Protein AF-A0A383DMR2-F1 (afdb_monomer_lite)

Structure (mmCIF, N/CA/C/O backbone):
data_AF-A0A383DMR2-F1
#
_entry.id   AF-A0A383DMR2-F1
#
loop_
_atom_site.group_PDB
_atom_site.id
_atom_site.type_symbol
_atom_site.label_atom_id
_atom_site.label_alt_id
_atom_site.label_comp_id
_atom_site.label_asym_id
_atom_site.label_entity_id
_atom_site.label_seq_id
_atom_site.pdbx_PDB_ins_code
_atom_site.Cartn_x
_atom_site.Cartn_y
_atom_site.Cartn_z
_atom_site.occupancy
_atom_site.B_iso_or_equiv
_atom_site.auth_seq_id
_atom_site.auth_comp_id
_atom_site.auth_asym_id
_atom_site.auth_atom_id
_atom_site.pdbx_PDB_model_num
ATOM 1 N N . LEU A 1 1 ? -26.427 -1.183 10.477 1.00 85.56 1 LEU A N 1
ATOM 2 C CA . LEU A 1 1 ? -25.005 -0.791 10.456 1.00 85.56 1 LEU A CA 1
ATOM 3 C C . LEU A 1 1 ? -24.829 0.171 9.299 1.00 85.56 1 LEU A C 1
ATOM 5 O O . LEU A 1 1 ? -25.005 -0.260 8.164 1.00 85.56 1 LEU A O 1
ATOM 9 N N . GLN A 1 2 ? -24.567 1.441 9.588 1.00 94.00 2 GLN A N 1
ATOM 10 C CA . GLN A 1 2 ? -24.308 2.459 8.567 1.00 94.00 2 GLN A CA 1
ATOM 11 C C . GLN A 1 2 ? -22.799 2.693 8.449 1.00 94.00 2 GLN A C 1
ATOM 13 O O . GLN A 1 2 ? -22.133 2.804 9.472 1.00 94.00 2 GLN A O 1
ATOM 18 N N . ILE A 1 3 ? -22.252 2.738 7.233 1.00 95.56 3 ILE A N 1
ATOM 19 C CA . ILE A 1 3 ? -20.838 3.081 7.014 1.00 95.56 3 ILE A CA 1
ATOM 20 C C . ILE A 1 3 ? -20.774 4.572 6.698 1.00 95.56 3 ILE A C 1
ATOM 22 O O . ILE A 1 3 ? -21.435 5.022 5.763 1.00 95.56 3 ILE A O 1
ATOM 26 N N . VAL A 1 4 ? -20.004 5.324 7.476 1.00 96.81 4 VAL A N 1
ATOM 27 C CA . VAL A 1 4 ? -19.922 6.786 7.392 1.00 96.81 4 VAL A CA 1
ATOM 28 C C . VAL A 1 4 ? -18.468 7.239 7.439 1.00 96.81 4 VAL A C 1
ATOM 30 O O . VAL A 1 4 ? -17.629 6.574 8.046 1.00 96.81 4 VAL A O 1
ATOM 33 N N . THR A 1 5 ? -18.175 8.376 6.811 1.00 96.44 5 THR A N 1
ATOM 34 C CA . THR A 1 5 ? -16.894 9.065 7.006 1.00 96.44 5 THR A CA 1
ATOM 35 C C . THR A 1 5 ? -16.935 9.921 8.266 1.00 96.44 5 THR A C 1
ATOM 37 O O . THR A 1 5 ? -18.020 10.319 8.710 1.00 96.44 5 THR A O 1
ATOM 40 N N . VAL A 1 6 ? -15.770 10.270 8.819 1.00 97.25 6 VAL A N 1
ATOM 41 C CA . VAL A 1 6 ? -15.701 11.168 9.986 1.00 97.25 6 VAL A CA 1
ATOM 42 C C . VAL A 1 6 ? -16.317 12.526 9.656 1.00 97.25 6 VAL A C 1
ATOM 44 O O . VAL A 1 6 ? -17.145 13.021 10.416 1.00 97.25 6 VAL A O 1
ATOM 47 N N . ALA A 1 7 ? -15.993 13.091 8.489 1.00 97.38 7 ALA A N 1
ATOM 48 C CA . ALA A 1 7 ? -16.538 14.371 8.036 1.00 97.38 7 ALA A CA 1
ATOM 49 C C . ALA A 1 7 ? -18.077 14.383 8.008 1.00 97.38 7 ALA A C 1
ATOM 51 O O . ALA A 1 7 ? -18.712 15.321 8.489 1.00 97.38 7 ALA A O 1
ATOM 52 N N . ASN A 1 8 ? -18.683 13.326 7.458 1.00 97.69 8 ASN A N 1
ATOM 53 C CA . ASN A 1 8 ? -20.133 13.219 7.357 1.00 97.69 8 ASN A CA 1
ATOM 54 C C . ASN A 1 8 ? -20.788 13.005 8.726 1.00 97.69 8 ASN A C 1
ATOM 56 O O . ASN A 1 8 ? -21.833 13.596 8.993 1.00 97.69 8 ASN A O 1
ATOM 60 N N . TYR A 1 9 ? -20.177 12.190 9.591 1.00 97.94 9 TYR A N 1
ATOM 61 C CA . TYR A 1 9 ? -20.706 11.965 10.931 1.00 97.94 9 TYR A CA 1
ATOM 62 C C . TYR A 1 9 ? -20.670 13.247 11.770 1.00 97.94 9 TYR A C 1
ATOM 64 O O . TYR A 1 9 ? -21.666 13.599 12.387 1.00 97.94 9 TYR A O 1
ATOM 72 N N . VAL A 1 10 ? -19.569 13.998 11.736 1.00 96.81 10 VAL A N 1
ATOM 73 C CA . VAL A 1 10 ? -19.448 15.252 12.495 1.00 96.81 10 VAL A CA 1
ATOM 74 C C . VAL A 1 10 ? -20.402 16.332 11.973 1.00 96.81 10 VAL A C 1
ATOM 76 O O . VAL A 1 10 ? -20.948 17.095 12.765 1.00 96.81 10 VAL A O 1
ATOM 79 N N . ALA A 1 11 ? -20.632 16.400 10.659 1.00 97.19 11 ALA A N 1
ATOM 80 C CA . ALA A 1 11 ? -21.532 17.391 10.067 1.00 97.19 11 ALA A CA 1
ATOM 81 C C . ALA A 1 11 ? -23.021 17.101 10.325 1.00 97.19 11 ALA A C 1
ATOM 83 O O . ALA A 1 11 ? -23.811 18.038 10.425 1.00 97.19 11 ALA A O 1
ATOM 84 N N . ASN A 1 12 ? -23.394 15.822 10.418 1.00 96.50 12 ASN A N 1
ATOM 85 C CA . ASN A 1 12 ? -24.787 15.369 10.440 1.00 96.50 12 ASN A CA 1
ATOM 86 C C . ASN A 1 12 ? -25.061 14.405 11.609 1.00 96.50 12 ASN A C 1
ATOM 88 O O . ASN A 1 12 ? -25.836 13.466 11.465 1.00 96.50 12 ASN A O 1
ATOM 92 N N . GLY A 1 13 ? -24.391 14.579 12.752 1.00 92.88 13 GLY A N 1
ATOM 93 C CA . GLY A 1 13 ? -24.374 13.576 13.825 1.00 92.88 13 GLY A CA 1
ATOM 94 C C . GLY A 1 13 ? -25.749 13.218 14.393 1.00 92.88 13 GLY A C 1
ATOM 95 O O . GLY A 1 13 ? -25.955 12.065 14.770 1.00 92.88 13 GLY A O 1
ATOM 96 N N . GLU A 1 14 ? -26.700 14.157 14.366 1.00 95.88 14 GLU A N 1
ATOM 97 C CA . GLU A 1 14 ? -28.103 13.919 14.741 1.00 95.88 14 GLU A CA 1
ATOM 98 C C . GLU A 1 14 ? -28.767 12.804 13.919 1.00 95.88 14 GLU A C 1
ATOM 100 O O . GLU A 1 14 ? -29.576 12.050 14.454 1.00 95.88 14 GLU A O 1
ATOM 105 N N . ASP A 1 15 ? -28.404 12.645 12.642 1.00 96.06 15 ASP A N 1
ATOM 106 C CA . ASP A 1 15 ? -28.979 11.610 11.770 1.00 96.06 15 ASP A CA 1
ATOM 107 C C . ASP A 1 15 ? -28.551 10.191 12.183 1.00 96.06 15 ASP A C 1
ATOM 109 O O . ASP A 1 15 ? -29.136 9.206 11.730 1.00 96.06 15 ASP A O 1
ATOM 113 N N . TYR A 1 16 ? -27.527 10.081 13.035 1.00 95.81 16 TYR A N 1
ATOM 114 C CA . TYR A 1 16 ? -26.938 8.820 13.476 1.00 95.81 16 TYR A CA 1
ATOM 115 C C . TYR A 1 16 ? -27.070 8.600 14.988 1.00 95.81 16 TYR A C 1
ATOM 117 O O . TYR A 1 16 ? -26.545 7.611 15.498 1.00 95.81 16 TYR A O 1
ATOM 125 N N . GLU A 1 17 ? -27.723 9.496 15.736 1.00 93.88 17 GLU A N 1
ATOM 126 C CA . GLU A 1 17 ? -27.782 9.393 17.196 1.00 93.88 17 GLU A CA 1
ATOM 127 C C . GLU A 1 17 ? -28.387 8.053 17.647 1.00 93.88 17 GLU A C 1
ATOM 129 O O . GLU A 1 17 ? -29.446 7.623 17.191 1.00 93.88 17 GLU A O 1
ATOM 134 N N . SER A 1 18 ? -27.709 7.390 18.588 1.00 94.62 18 SER A N 1
ATOM 135 C CA . SER A 1 18 ? -28.061 6.062 19.106 1.00 94.62 18 SER A CA 1
ATOM 136 C C . SER A 1 18 ? -28.021 4.933 18.070 1.00 94.62 18 SER A C 1
ATOM 138 O O . SER A 1 18 ? -28.440 3.809 18.366 1.00 94.62 18 SER A O 1
ATOM 140 N N . GLU A 1 19 ? -27.482 5.179 16.877 1.00 96.81 19 GLU A N 1
ATOM 141 C CA . GLU A 1 19 ? -27.325 4.158 15.855 1.00 96.81 19 GLU A CA 1
ATOM 142 C C . GLU A 1 19 ? -25.950 3.496 15.877 1.00 96.81 19 GLU A C 1
ATOM 144 O O . GLU A 1 19 ? -24.941 4.074 16.278 1.00 96.81 19 GLU A O 1
ATOM 149 N N . LEU A 1 20 ? -25.902 2.254 15.389 1.00 97.19 20 LEU A N 1
ATOM 150 C CA . LEU A 1 20 ? -24.645 1.556 15.156 1.00 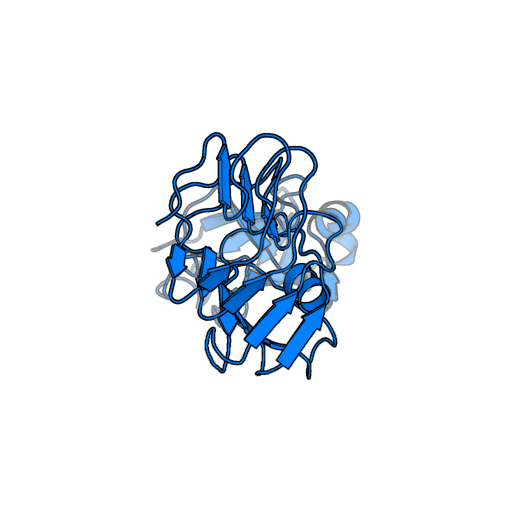97.19 20 LEU A CA 1
ATOM 151 C C . LEU A 1 20 ? -24.048 1.995 13.812 1.00 97.19 20 LEU A C 1
ATOM 153 O O . LEU A 1 20 ? -24.541 1.600 12.741 1.00 97.19 20 LEU A O 1
ATOM 157 N N . ILE A 1 21 ? -22.952 2.744 13.889 1.00 97.69 21 ILE A N 1
ATOM 158 C CA . ILE A 1 21 ? -22.173 3.208 12.741 1.00 97.69 21 ILE A CA 1
ATOM 159 C C . ILE A 1 21 ? -20.834 2.474 12.639 1.00 97.69 21 ILE A C 1
ATOM 161 O O . ILE A 1 21 ? -20.369 1.850 13.596 1.00 97.69 21 ILE A O 1
ATOM 165 N N . ARG A 1 22 ? -20.219 2.544 11.459 1.00 96.81 22 ARG A N 1
ATOM 166 C CA . ARG A 1 22 ? -18.860 2.090 11.180 1.00 96.81 22 ARG A CA 1
ATOM 167 C C . ARG A 1 22 ? -18.092 3.177 10.448 1.00 96.81 22 ARG A C 1
ATOM 169 O O . ARG A 1 22 ? -18.571 3.667 9.428 1.00 96.81 22 ARG A O 1
ATOM 176 N N . ILE A 1 23 ? -16.898 3.486 10.930 1.00 95.06 23 ILE A N 1
ATOM 177 C CA . ILE A 1 23 ? -15.917 4.303 10.217 1.00 95.06 23 ILE A CA 1
ATOM 178 C C . ILE A 1 23 ? -14.828 3.348 9.755 1.00 95.06 23 ILE A C 1
ATOM 180 O O . ILE A 1 23 ? -14.233 2.651 10.579 1.00 95.06 23 ILE A O 1
ATOM 184 N N . ASN A 1 24 ? -14.612 3.277 8.446 1.00 91.06 24 ASN A N 1
ATOM 185 C CA . ASN A 1 24 ? -13.570 2.430 7.887 1.00 91.06 24 ASN A CA 1
ATOM 186 C C . ASN A 1 24 ? -12.249 3.186 7.832 1.00 91.06 24 ASN A C 1
ATOM 188 O O . ASN A 1 24 ? -12.232 4.392 7.601 1.00 91.06 24 ASN A O 1
ATOM 192 N N . GLY A 1 25 ? -11.150 2.459 7.986 1.00 85.88 25 GLY A N 1
ATOM 193 C CA . GLY A 1 25 ? -9.824 3.023 7.775 1.00 85.88 25 GLY A CA 1
ATOM 194 C C . GLY A 1 25 ? -9.445 4.162 8.740 1.00 85.88 25 GLY A C 1
ATOM 195 O O . GLY A 1 25 ? -8.665 5.041 8.381 1.00 85.88 25 GLY A O 1
ATOM 196 N N . ALA A 1 26 ? -9.987 4.165 9.957 1.00 90.25 26 ALA A N 1
ATOM 197 C CA . ALA A 1 26 ? -9.688 5.163 10.972 1.00 90.25 26 ALA A CA 1
ATOM 198 C C . ALA A 1 26 ? -8.272 4.991 11.546 1.00 90.25 26 ALA A C 1
ATOM 200 O O . ALA A 1 26 ? -7.748 3.891 11.697 1.00 90.25 26 ALA A O 1
ATOM 201 N N . SER A 1 27 ? -7.659 6.098 11.938 1.00 87.94 27 SER A N 1
ATOM 202 C CA . SER A 1 27 ? -6.381 6.156 12.645 1.00 87.94 27 SER A CA 1
ATOM 203 C C . SER A 1 27 ? -6.532 7.002 13.903 1.00 87.94 27 SER A C 1
ATOM 205 O O . SER A 1 27 ? -7.316 7.949 13.917 1.00 87.94 27 SER A O 1
ATOM 207 N N . ILE A 1 28 ? -5.802 6.669 14.970 1.00 89.69 28 ILE A N 1
ATOM 208 C CA . ILE A 1 28 ? -5.766 7.495 16.184 1.00 89.69 28 ILE A CA 1
ATOM 209 C C . ILE A 1 28 ? -4.799 8.654 15.943 1.00 89.69 28 ILE A C 1
ATOM 211 O O . ILE A 1 28 ? -3.606 8.437 15.741 1.00 89.69 28 ILE A O 1
ATOM 215 N N . THR A 1 29 ? -5.311 9.882 15.977 1.00 89.69 29 THR A N 1
ATOM 216 C CA . THR A 1 29 ? -4.532 11.112 15.774 1.00 89.69 29 THR A CA 1
ATOM 217 C C . THR A 1 29 ? -4.106 11.764 17.090 1.00 89.69 29 THR A C 1
ATOM 219 O O . THR A 1 29 ? -3.153 12.541 17.105 1.00 89.69 29 THR A O 1
ATOM 222 N N . SER A 1 30 ? -4.778 11.453 18.206 1.00 90.50 30 SER A N 1
ATOM 223 C CA . SER A 1 30 ? -4.419 11.922 19.553 1.00 90.50 30 SER A CA 1
ATOM 224 C C . SER A 1 30 ? -5.022 11.035 20.651 1.00 90.50 30 SER A C 1
ATOM 226 O O . SER A 1 30 ? -6.036 10.368 20.440 1.00 90.50 30 SER A O 1
ATOM 228 N N . GLY A 1 31 ? -4.425 11.073 21.843 1.00 89.38 31 GLY A N 1
ATOM 229 C CA . GLY A 1 31 ? -4.785 10.238 22.991 1.00 89.38 31 GLY A CA 1
ATOM 230 C C . GLY A 1 31 ? -3.939 8.967 23.092 1.00 89.38 31 GLY A C 1
ATOM 231 O O . GLY A 1 31 ? -3.220 8.595 22.165 1.00 89.38 31 GLY A O 1
ATOM 232 N N . THR A 1 32 ? -4.015 8.302 24.243 1.00 86.19 32 THR A N 1
ATOM 233 C CA . THR A 1 32 ? -3.266 7.070 24.525 1.00 86.19 32 THR A CA 1
ATOM 234 C C . THR A 1 32 ? -4.244 5.950 24.806 1.00 86.19 32 THR A C 1
ATOM 236 O O . THR A 1 32 ? -5.165 6.131 25.598 1.00 86.19 32 THR A O 1
ATOM 239 N N . TRP A 1 33 ? -4.030 4.788 24.188 1.00 86.62 33 TRP A N 1
ATOM 240 C CA . TRP A 1 33 ? -4.863 3.616 24.435 1.00 86.62 33 TRP A CA 1
ATOM 241 C C . TRP A 1 33 ? -4.961 3.311 25.940 1.00 86.62 33 TRP A C 1
ATOM 243 O O . TRP A 1 33 ? -3.916 3.146 26.584 1.00 86.62 33 TRP A O 1
ATOM 253 N N . PRO A 1 34 ? -6.177 3.240 26.512 1.00 87.69 34 PRO A N 1
ATOM 254 C CA . PRO A 1 34 ? -6.342 3.046 27.945 1.00 87.69 34 PRO A CA 1
ATOM 255 C C . PRO A 1 34 ? -5.856 1.667 28.384 1.00 87.69 34 PRO A C 1
ATOM 257 O O . PRO A 1 34 ? -6.176 0.643 27.781 1.00 87.69 34 PRO A O 1
ATOM 260 N N . THR A 1 35 ? -5.124 1.637 29.497 1.00 85.19 35 THR A N 1
ATOM 261 C CA . THR A 1 35 ? -4.801 0.400 30.229 1.00 85.19 35 THR A CA 1
ATOM 262 C C . THR A 1 35 ? -5.661 0.229 31.482 1.00 85.19 35 THR A C 1
ATOM 264 O O . THR A 1 35 ? -5.771 -0.878 32.007 1.00 85.19 35 THR A O 1
ATOM 267 N N . SER A 1 36 ? -6.296 1.307 31.947 1.00 87.44 36 SER A N 1
ATOM 268 C CA . SER A 1 36 ? -7.303 1.326 33.005 1.00 87.44 36 SER A CA 1
ATOM 269 C C . SER A 1 36 ? -8.167 2.584 32.875 1.00 87.44 36 SER A C 1
ATOM 271 O O . SER A 1 36 ? -7.674 3.623 32.447 1.00 87.44 36 SER A O 1
ATOM 273 N N . GLY A 1 37 ? -9.440 2.493 33.269 1.00 90.81 37 GLY A N 1
ATOM 274 C CA . GLY A 1 37 ? -10.367 3.631 33.245 1.00 90.81 37 GLY A CA 1
ATOM 275 C C . GLY A 1 37 ? -10.820 4.056 31.842 1.00 90.81 37 GLY A C 1
ATOM 276 O O . GLY A 1 37 ? -10.198 3.732 30.837 1.00 90.81 37 GLY A O 1
ATOM 277 N N . SER A 1 38 ? -11.954 4.756 31.777 1.00 93.38 38 SER A N 1
ATOM 278 C CA . SER A 1 38 ? -12.482 5.270 30.509 1.00 93.38 38 SER A CA 1
ATOM 279 C C . SER A 1 38 ? -11.561 6.342 29.927 1.00 93.38 38 SER A C 1
ATOM 281 O O . SER A 1 38 ? -11.096 7.203 30.670 1.00 93.38 38 SER A O 1
ATOM 283 N N . GLU A 1 39 ? -11.380 6.353 28.608 1.00 94.31 39 GLU A N 1
ATOM 284 C CA . GLU A 1 39 ? -10.549 7.342 27.913 1.00 94.31 39 GLU A CA 1
ATOM 285 C C . GLU A 1 39 ? -11.161 7.798 26.587 1.00 94.31 39 GLU A C 1
ATOM 287 O O . GLU A 1 39 ? -11.951 7.093 25.952 1.00 94.31 39 GLU A O 1
ATOM 292 N N . ASN A 1 40 ? -10.760 8.994 26.156 1.00 94.88 40 ASN A N 1
ATOM 293 C CA . ASN A 1 40 ? -11.138 9.565 24.868 1.00 94.88 40 ASN A CA 1
ATOM 294 C C . ASN A 1 40 ? -9.940 9.517 23.917 1.00 94.88 40 ASN A C 1
ATOM 296 O O . ASN A 1 40 ? -8.896 10.111 24.190 1.00 94.88 40 ASN A O 1
ATOM 300 N N . LEU A 1 41 ? -10.113 8.870 22.768 1.00 93.50 41 LEU A N 1
ATOM 301 C CA . LEU A 1 41 ? -9.148 8.897 21.674 1.00 93.50 41 LEU A CA 1
ATOM 302 C C . LEU A 1 41 ? -9.696 9.770 20.552 1.00 93.50 41 LEU A C 1
ATOM 304 O O . LEU A 1 41 ? -10.885 9.733 20.255 1.00 93.50 41 LEU A O 1
ATOM 308 N N . THR A 1 42 ? -8.841 10.567 19.922 1.00 94.69 42 THR A N 1
ATOM 309 C CA . THR A 1 42 ? -9.215 11.295 18.705 1.00 94.69 42 THR A CA 1
ATOM 310 C C . THR A 1 42 ? -8.880 10.419 17.514 1.00 94.69 42 THR A C 1
ATOM 312 O O . THR A 1 42 ? -7.742 9.959 17.405 1.00 94.69 42 THR A O 1
ATOM 315 N N . ILE A 1 43 ? -9.854 10.185 16.637 1.00 94.06 43 ILE A N 1
ATOM 316 C CA . ILE A 1 43 ? -9.668 9.380 15.428 1.00 94.06 43 ILE A CA 1
ATOM 317 C C . ILE A 1 43 ? -9.999 10.169 14.160 1.00 94.06 43 ILE A C 1
ATOM 319 O O . ILE A 1 43 ? -10.768 11.130 14.205 1.00 94.06 43 ILE A O 1
ATOM 323 N N . SER A 1 44 ? -9.423 9.749 13.034 1.00 93.00 44 SER A N 1
ATOM 324 C CA . SER A 1 44 ? -9.664 10.307 11.699 1.00 93.00 44 SER A CA 1
ATOM 325 C C . SER A 1 44 ? -9.540 9.239 10.610 1.00 93.00 44 SER A C 1
ATOM 327 O O . SER A 1 44 ? -8.672 8.370 10.708 1.00 93.00 44 SER A O 1
ATOM 329 N N . ASP A 1 45 ? -10.371 9.331 9.571 1.00 91.56 45 ASP A N 1
ATOM 330 C CA . ASP A 1 45 ? -10.311 8.539 8.333 1.00 91.56 45 ASP A CA 1
ATOM 331 C C . ASP A 1 45 ? -9.693 9.307 7.143 1.00 91.56 45 ASP A C 1
ATOM 333 O O . ASP A 1 45 ? -9.583 8.767 6.046 1.00 91.56 45 ASP A O 1
ATOM 337 N N . ASP A 1 46 ? -9.267 10.558 7.346 1.00 85.50 46 ASP A N 1
ATOM 338 C CA . ASP A 1 46 ? -8.797 11.478 6.299 1.00 85.50 46 ASP A CA 1
ATOM 339 C C . ASP A 1 46 ? -7.486 12.200 6.677 1.00 85.50 46 ASP A C 1
ATOM 341 O O . ASP A 1 46 ? -7.219 13.336 6.269 1.00 85.50 46 ASP A O 1
ATOM 345 N N . GLY A 1 47 ? -6.652 11.537 7.485 1.00 82.06 47 GLY A N 1
ATOM 346 C CA . GLY A 1 47 ? -5.332 12.043 7.878 1.00 82.06 47 GLY A CA 1
ATOM 347 C C . GLY A 1 47 ? -5.371 13.209 8.872 1.00 82.06 47 GLY A C 1
ATOM 348 O O . GLY A 1 47 ? -4.381 13.921 9.024 1.00 82.06 47 GLY A O 1
ATOM 349 N N . GLY A 1 48 ? -6.497 13.405 9.559 1.00 88.00 48 GLY A N 1
ATOM 350 C CA . GLY A 1 48 ? -6.702 14.426 10.585 1.00 88.00 48 GLY A CA 1
ATOM 351 C C . GLY A 1 48 ? -7.417 15.685 10.099 1.00 88.00 48 GLY A C 1
ATOM 352 O O . GLY A 1 48 ? -7.529 16.631 10.877 1.00 88.00 48 GLY A O 1
ATOM 353 N N . THR A 1 49 ? -7.901 15.716 8.853 1.00 90.56 49 THR A N 1
ATOM 354 C CA . THR A 1 49 ? -8.682 16.852 8.328 1.00 90.56 49 THR A CA 1
ATOM 355 C C . THR A 1 49 ? -10.023 16.961 9.053 1.00 90.56 49 THR A C 1
ATOM 357 O O . THR A 1 49 ? -10.435 18.053 9.447 1.00 90.56 49 THR A O 1
ATOM 360 N N . SER A 1 50 ? -10.659 15.819 9.291 1.00 95.88 50 SER A N 1
ATOM 361 C CA . SER A 1 50 ? -11.851 15.651 10.109 1.00 95.88 50 SER A CA 1
ATOM 362 C C . SER A 1 50 ? -11.520 14.714 11.264 1.00 95.88 50 SER A C 1
ATOM 364 O O . SER A 1 50 ? -10.850 13.693 11.086 1.00 95.88 50 SER A O 1
ATOM 366 N N . THR A 1 51 ? -11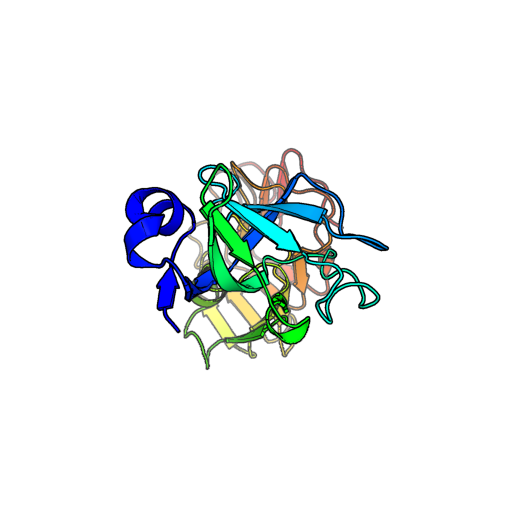.991 15.046 12.464 1.00 96.81 51 THR A N 1
ATOM 367 C CA . THR A 1 51 ? -11.762 14.222 13.652 1.00 96.81 51 THR A CA 1
ATOM 368 C C . THR A 1 51 ? -13.042 14.011 14.441 1.00 96.81 51 THR A C 1
ATOM 370 O O . THR A 1 51 ? -13.922 14.868 14.475 1.00 96.81 51 THR A O 1
ATOM 373 N N . VAL A 1 52 ? -13.138 12.856 15.094 1.00 97.69 52 VAL A N 1
ATOM 374 C CA . VAL A 1 52 ? -14.210 12.546 16.041 1.00 97.69 52 VAL A CA 1
ATOM 375 C C . VAL A 1 52 ? -13.630 11.852 17.265 1.00 97.69 52 VAL A C 1
ATOM 377 O O . VAL A 1 52 ? -12.579 11.206 17.197 1.00 97.69 52 VAL A O 1
ATOM 380 N N . VAL A 1 53 ? -14.303 11.998 18.403 1.00 97.38 53 VAL A N 1
ATOM 381 C CA . VAL A 1 53 ? -13.929 11.287 19.623 1.00 97.38 53 VAL A CA 1
ATOM 382 C C . VAL A 1 53 ? -14.387 9.835 19.518 1.00 97.38 53 VAL A C 1
ATOM 384 O O . VAL A 1 53 ? -15.570 9.552 19.363 1.00 97.38 53 VAL A O 1
ATOM 387 N N . MET A 1 54 ? -13.451 8.904 19.653 1.00 96.06 54 MET A N 1
ATOM 388 C CA . MET A 1 54 ? -13.728 7.517 19.998 1.00 96.06 54 MET A CA 1
ATOM 389 C C . MET A 1 54 ? -13.645 7.374 21.516 1.00 96.06 54 MET A C 1
ATOM 391 O O . MET A 1 54 ? -12.566 7.464 22.107 1.00 96.06 54 MET A O 1
ATOM 395 N N . ARG A 1 55 ? -14.794 7.165 22.153 1.00 96.06 55 ARG A N 1
ATOM 396 C CA . ARG A 1 55 ? -14.898 6.983 23.599 1.00 96.06 55 ARG A CA 1
ATOM 397 C C . ARG A 1 55 ? -14.723 5.510 23.939 1.00 96.06 55 ARG A C 1
ATOM 399 O O . ARG A 1 55 ? -15.581 4.695 23.612 1.00 96.06 55 ARG A O 1
ATOM 406 N N . ILE A 1 56 ? -13.642 5.186 24.638 1.00 93.38 56 ILE A N 1
ATOM 407 C CA . ILE A 1 56 ? -13.436 3.862 25.218 1.00 93.38 56 ILE A CA 1
ATOM 408 C C . ILE A 1 56 ? -13.974 3.890 26.643 1.00 93.38 56 ILE A C 1
ATOM 410 O O . ILE A 1 56 ? -13.407 4.541 27.520 1.00 93.38 56 ILE A O 1
ATOM 414 N N . ASP A 1 57 ? -15.095 3.214 26.863 1.00 92.75 57 ASP A N 1
ATOM 415 C CA . ASP A 1 57 ? -15.702 3.099 28.184 1.00 92.75 57 ASP A CA 1
ATOM 416 C C . ASP A 1 57 ? -15.083 1.926 28.961 1.00 92.75 57 ASP A C 1
ATOM 418 O O . ASP A 1 57 ? -14.868 0.842 28.417 1.00 92.75 57 ASP A O 1
ATOM 422 N N . SER A 1 58 ? -14.775 2.148 30.238 1.00 91.31 58 SER A N 1
ATOM 423 C CA . SER A 1 58 ? -14.196 1.131 31.119 1.00 91.31 58 SER A CA 1
ATOM 424 C C . SER A 1 58 ? -15.145 0.007 31.496 1.00 91.31 58 SER A C 1
ATOM 426 O O . SER A 1 58 ? -14.675 -1.041 31.934 1.00 91.31 58 SER A O 1
ATOM 428 N N . ASP A 1 59 ? -16.447 0.211 31.320 1.00 89.56 59 ASP A N 1
ATOM 429 C CA . ASP A 1 59 ? -17.457 -0.816 31.552 1.00 89.56 59 ASP A CA 1
ATOM 430 C C . ASP A 1 59 ? -17.609 -1.765 30.343 1.00 89.56 59 ASP A C 1
ATOM 432 O O . ASP A 1 59 ? -18.360 -2.741 30.411 1.00 89.56 59 ASP A O 1
ATOM 436 N N . MET A 1 60 ? -16.887 -1.512 29.243 1.00 89.38 60 MET A N 1
ATOM 437 C CA . MET A 1 60 ? -16.881 -2.335 28.028 1.00 89.38 60 MET A CA 1
ATOM 438 C C . MET A 1 60 ? -15.689 -3.303 27.989 1.00 89.38 60 MET A C 1
ATOM 440 O O . MET A 1 60 ? -14.632 -3.057 28.572 1.00 89.38 60 MET A O 1
ATOM 444 N N . ASP A 1 61 ? -15.826 -4.394 27.228 1.00 87.12 61 ASP A N 1
ATOM 445 C CA . ASP A 1 61 ? -14.761 -5.387 27.000 1.00 87.12 61 ASP A CA 1
ATOM 446 C C . ASP A 1 61 ? -13.741 -4.880 25.971 1.00 87.12 61 ASP A C 1
ATOM 448 O O . ASP A 1 61 ? -13.619 -5.412 24.873 1.00 87.12 61 ASP A O 1
ATOM 452 N N . ILE A 1 62 ? -13.072 -3.772 26.276 1.00 85.06 62 ILE A N 1
ATOM 453 C CA . ILE A 1 62 ? -12.034 -3.172 25.424 1.00 85.06 62 ILE A CA 1
ATOM 454 C C . ILE A 1 62 ? -10.751 -3.000 26.232 1.00 85.06 62 ILE A C 1
ATOM 456 O O . ILE A 1 62 ? -9.668 -3.370 25.777 1.00 85.06 62 ILE A O 1
ATOM 460 N N . ILE A 1 63 ? -10.869 -2.486 27.456 1.00 84.56 63 ILE A N 1
ATOM 461 C CA . ILE A 1 63 ? -9.730 -2.298 28.354 1.00 84.56 63 ILE A CA 1
ATOM 462 C C . ILE A 1 63 ? -9.198 -3.657 28.815 1.00 84.56 63 ILE A C 1
ATOM 464 O O . ILE A 1 63 ? -9.956 -4.532 29.221 1.00 84.56 63 ILE A O 1
ATOM 468 N N . GLY A 1 64 ? -7.875 -3.822 28.772 1.00 77.50 64 GLY A N 1
ATOM 469 C CA . GLY A 1 64 ? -7.196 -5.076 29.114 1.00 77.50 64 GLY A CA 1
ATOM 470 C C . GLY A 1 64 ? -6.908 -5.977 27.910 1.00 77.50 64 GLY A C 1
ATOM 471 O O . GLY A 1 64 ? -6.084 -6.884 28.026 1.00 77.50 64 GLY A O 1
ATOM 472 N N . ASN A 1 65 ? -7.498 -5.687 26.746 1.00 80.81 65 ASN A N 1
ATOM 473 C CA . ASN A 1 65 ? -7.075 -6.267 25.475 1.00 80.81 65 ASN A CA 1
ATOM 474 C C . ASN A 1 65 ? -5.855 -5.508 24.909 1.00 80.81 65 ASN A C 1
ATOM 476 O O . ASN A 1 65 ? -5.637 -4.339 25.260 1.00 80.81 65 ASN A O 1
ATOM 480 N N . PRO A 1 66 ? -5.029 -6.151 24.058 1.00 74.38 66 PRO A N 1
ATOM 481 C CA . PRO A 1 66 ? -3.897 -5.492 23.417 1.00 74.38 66 PRO A CA 1
ATOM 482 C C . PRO A 1 66 ? -4.328 -4.218 22.694 1.00 74.38 66 PRO A C 1
ATOM 484 O O . PRO A 1 66 ? -5.386 -4.162 22.080 1.00 74.38 66 PRO A O 1
ATOM 487 N N . ALA A 1 67 ? -3.498 -3.184 22.740 1.00 68.00 67 ALA A N 1
ATOM 488 C CA . ALA A 1 67 ? -3.756 -2.010 21.931 1.00 68.00 67 ALA A CA 1
ATOM 489 C C . ALA A 1 67 ? -3.636 -2.386 20.447 1.00 68.00 67 ALA A C 1
ATOM 491 O O . ALA A 1 67 ? -2.613 -2.935 20.038 1.00 68.00 67 ALA A O 1
ATOM 492 N N . LEU A 1 68 ? -4.611 -2.005 19.619 1.00 64.19 68 LEU A N 1
ATOM 493 C CA . LEU A 1 68 ? -4.515 -2.123 18.152 1.00 64.19 68 LEU A CA 1
ATOM 494 C C . LEU A 1 68 ? -3.503 -1.133 17.533 1.00 64.19 68 LEU A C 1
ATOM 496 O O . LEU A 1 68 ? -3.437 -0.959 16.322 1.00 64.19 68 LEU A O 1
ATOM 500 N N . LEU A 1 69 ? -2.698 -0.487 18.382 1.00 54.19 69 LEU A N 1
ATOM 501 C CA . LEU A 1 69 ? -1.841 0.670 18.130 1.00 54.19 69 LEU A CA 1
ATOM 502 C C . LEU A 1 69 ? -0.598 0.416 17.259 1.00 54.19 69 LEU A C 1
ATOM 504 O O . LEU A 1 69 ? 0.251 1.298 17.154 1.00 54.19 69 LEU A O 1
ATOM 508 N N . ALA A 1 70 ? -0.455 -0.740 16.620 1.00 49.25 70 ALA A N 1
ATOM 509 C CA . ALA A 1 70 ? 0.692 -1.015 15.757 1.00 49.25 70 ALA A CA 1
ATOM 510 C C . ALA A 1 70 ? 0.241 -1.230 14.303 1.00 49.25 70 ALA A C 1
ATOM 512 O O . ALA A 1 70 ? 0.212 -2.365 13.845 1.00 49.25 70 ALA A O 1
ATOM 513 N N . ALA A 1 71 ? -0.123 -0.115 13.642 1.00 61.84 71 ALA A N 1
ATOM 514 C CA . ALA A 1 71 ? -0.225 0.149 12.190 1.00 61.84 71 ALA A CA 1
ATOM 515 C C . ALA A 1 71 ? -0.799 -0.983 11.310 1.00 61.84 71 ALA A C 1
ATOM 517 O O . ALA A 1 71 ? -0.124 -1.998 11.124 1.00 61.84 71 ALA A O 1
ATOM 518 N N . PRO A 1 72 ? -2.004 -0.842 10.718 1.00 64.31 72 PRO A N 1
ATOM 519 C CA . PRO A 1 72 ? -2.454 0.246 9.822 1.00 64.31 72 PRO A CA 1
ATOM 520 C C . PRO A 1 72 ? -3.757 0.916 10.328 1.00 64.31 72 PRO A C 1
ATOM 522 O O . PRO A 1 72 ? -4.155 0.648 11.464 1.00 64.31 72 PRO A O 1
ATOM 525 N N . PRO A 1 73 ? -4.430 1.791 9.547 1.00 78.06 73 PRO A N 1
ATOM 526 C CA . PRO A 1 73 ? -5.808 2.184 9.842 1.00 78.06 73 PRO A CA 1
ATOM 527 C C . PRO A 1 73 ? -6.714 0.977 10.171 1.00 78.06 73 PRO A C 1
ATOM 529 O O . PRO A 1 73 ? -6.547 -0.116 9.630 1.00 78.06 73 PRO A O 1
ATOM 532 N N . PHE A 1 74 ? -7.658 1.164 11.088 1.00 85.56 74 PHE A N 1
ATOM 533 C CA . PHE A 1 74 ? -8.602 0.152 11.564 1.00 85.56 74 PHE A CA 1
ATOM 534 C C . PHE A 1 74 ? -10.029 0.610 11.296 1.00 85.56 74 PHE A C 1
ATOM 536 O O . PHE A 1 74 ? -10.321 1.803 11.327 1.00 85.56 74 PHE A O 1
ATOM 543 N N . ASP A 1 75 ? -10.947 -0.324 11.079 1.00 90.69 75 ASP A N 1
ATOM 544 C CA . ASP A 1 75 ? -12.356 0.045 11.112 1.00 90.69 75 ASP A CA 1
ATOM 545 C C . ASP A 1 75 ? -12.819 0.074 12.563 1.00 90.69 75 ASP A C 1
ATOM 547 O O . ASP A 1 75 ? -12.506 -0.822 13.350 1.00 90.69 75 ASP A O 1
ATOM 551 N N . VAL A 1 76 ? -13.626 1.064 12.907 1.00 93.50 76 VAL A N 1
ATOM 552 C CA . VAL A 1 76 ? -14.298 1.129 14.199 1.00 93.50 76 VAL A CA 1
ATOM 553 C C . VAL A 1 76 ? -15.796 1.062 13.993 1.00 93.50 76 VAL A C 1
ATOM 555 O O . VAL A 1 76 ? -16.369 1.830 13.225 1.00 93.50 76 VAL A O 1
ATOM 558 N N . GLN A 1 77 ? -16.435 0.138 14.696 1.00 95.50 77 GLN A N 1
ATOM 559 C CA . GLN A 1 77 ? -17.871 0.119 14.900 1.00 95.50 77 GLN A CA 1
ATOM 560 C C . GLN A 1 77 ? -18.189 0.677 16.282 1.00 95.50 77 GLN A C 1
ATOM 562 O O . GLN A 1 77 ? -17.431 0.520 17.235 1.00 95.50 77 GLN A O 1
ATOM 567 N N . GLY A 1 78 ? -19.324 1.340 16.407 1.00 96.31 78 GLY A N 1
ATOM 568 C CA . GLY A 1 78 ? -19.747 1.857 17.694 1.00 96.31 78 GLY A CA 1
ATOM 569 C C . GLY A 1 78 ? -21.081 2.557 17.609 1.00 96.31 78 GLY A C 1
ATOM 570 O O . GLY A 1 78 ? -21.604 2.821 16.524 1.00 96.31 78 GLY A O 1
ATOM 571 N N . ILE A 1 79 ? -21.649 2.813 18.778 1.00 97.44 79 ILE A N 1
ATOM 572 C CA . ILE A 1 79 ? -22.868 3.598 18.882 1.00 97.44 79 ILE A CA 1
ATOM 573 C C . ILE A 1 79 ? -22.487 5.060 18.709 1.00 97.44 79 ILE A C 1
ATOM 575 O O . ILE A 1 79 ? -21.633 5.566 19.436 1.00 97.44 79 ILE A O 1
ATOM 579 N N . ALA A 1 80 ? -23.095 5.721 17.734 1.00 97.69 80 ALA A N 1
ATOM 580 C CA . ALA A 1 80 ? -23.003 7.161 17.600 1.00 97.69 80 ALA A CA 1
ATOM 581 C C . ALA A 1 80 ? -23.760 7.815 18.759 1.00 97.69 80 ALA A C 1
ATOM 583 O O . ALA A 1 80 ? -24.910 7.484 19.055 1.00 97.69 80 ALA A O 1
ATOM 584 N N . GLY A 1 81 ? -23.101 8.738 19.440 1.00 95.19 81 GLY A N 1
ATOM 585 C CA . GLY A 1 81 ? -23.669 9.464 20.562 1.00 95.19 81 GLY A CA 1
ATOM 586 C C . GLY A 1 81 ? -23.056 10.845 20.686 1.00 95.19 81 GLY A C 1
ATOM 587 O O . GLY A 1 81 ? -22.224 11.260 19.882 1.00 95.19 81 GLY A O 1
ATOM 588 N N . GLN A 1 82 ? -23.464 11.557 21.724 1.00 92.50 82 GLN A N 1
ATOM 589 C CA . GLN A 1 82 ? -22.970 12.895 22.007 1.00 92.50 82 GLN A CA 1
ATOM 590 C C . GLN A 1 82 ? -22.722 13.080 23.499 1.00 92.50 82 GLN A C 1
ATOM 592 O O . GLN A 1 82 ? -23.347 12.426 24.338 1.00 92.50 82 GLN A O 1
ATOM 597 N N . TYR A 1 83 ? -21.774 13.957 23.821 1.00 89.69 83 TYR A N 1
ATOM 598 C CA . TYR A 1 83 ? -21.608 14.492 25.170 1.00 89.69 83 TYR A CA 1
ATOM 599 C C . TYR A 1 83 ? -21.567 16.020 25.121 1.00 89.69 83 TYR A C 1
ATOM 601 O O . TYR A 1 83 ? -22.591 16.662 25.323 1.00 89.69 83 TYR A O 1
ATOM 609 N N . ASN A 1 84 ? -20.402 16.584 24.791 1.00 89.69 84 ASN A N 1
ATOM 610 C CA . ASN A 1 84 ? -20.276 17.984 24.373 1.00 89.69 84 ASN A CA 1
ATOM 611 C C . ASN A 1 84 ? -20.212 18.088 22.843 1.00 89.69 84 ASN A C 1
ATOM 613 O O . ASN A 1 84 ? -20.782 19.010 22.274 1.00 89.69 84 ASN A O 1
ATOM 617 N N . ASP A 1 85 ? -19.553 17.109 22.219 1.00 93.94 85 ASP A N 1
ATOM 618 C CA . ASP A 1 85 ? -19.434 16.914 20.776 1.00 93.94 85 ASP A CA 1
ATOM 619 C C . ASP A 1 85 ? -19.848 15.473 20.425 1.00 93.94 85 ASP A C 1
ATOM 621 O O . ASP A 1 85 ? -20.000 14.624 21.321 1.00 93.94 85 ASP A O 1
ATOM 625 N N . TYR A 1 86 ? -20.013 15.187 19.130 1.00 96.88 86 TYR A N 1
ATOM 626 C CA . TYR A 1 86 ? -20.280 13.833 18.644 1.00 96.88 86 TYR A CA 1
ATOM 627 C C . TYR A 1 86 ? -19.117 12.886 18.941 1.00 96.88 86 TYR A C 1
ATOM 629 O O . TYR A 1 86 ? -17.938 13.244 18.861 1.00 96.88 86 TYR A O 1
ATOM 637 N N . GLN A 1 87 ? -19.464 11.650 19.279 1.00 97.31 87 GLN A N 1
ATOM 638 C CA . GLN A 1 87 ? -18.524 10.605 19.643 1.00 97.31 87 GLN A CA 1
ATOM 639 C C . GLN A 1 87 ? -19.035 9.237 19.201 1.00 97.31 87 GLN A C 1
ATOM 641 O O . GLN A 1 87 ? -20.226 8.941 19.267 1.00 97.31 87 GLN A O 1
ATOM 646 N N . ILE A 1 88 ? -18.112 8.371 18.810 1.00 97.88 88 ILE A N 1
ATOM 647 C CA . ILE A 1 88 ? -18.389 6.958 18.579 1.00 97.88 88 ILE A CA 1
ATOM 648 C C . ILE A 1 88 ? -18.018 6.161 19.833 1.00 97.88 88 ILE A C 1
ATOM 650 O O . ILE A 1 88 ? -16.936 6.343 20.394 1.00 97.88 88 ILE A O 1
ATOM 654 N N . LEU A 1 89 ? -18.922 5.288 20.282 1.00 97.00 89 LEU A N 1
ATOM 655 C CA . LEU A 1 89 ? -18.749 4.427 21.453 1.00 97.00 89 LEU A CA 1
ATOM 656 C C . LEU A 1 89 ? -18.685 2.952 21.017 1.00 97.00 89 LEU A C 1
ATOM 658 O O . LEU A 1 89 ? -19.736 2.311 20.877 1.00 97.00 89 LEU A O 1
ATOM 662 N N . PRO A 1 90 ? -17.488 2.390 20.773 1.00 95.75 90 PRO A N 1
ATOM 663 C CA . PRO A 1 90 ? -17.325 0.951 20.593 1.00 95.75 90 PRO A CA 1
ATOM 664 C C . PRO A 1 90 ? -17.772 0.208 21.856 1.00 95.75 90 PRO A C 1
ATOM 666 O O . PRO A 1 90 ? -17.542 0.670 22.974 1.00 95.75 90 PRO A O 1
ATOM 669 N N . ARG A 1 91 ? -18.424 -0.943 21.691 1.00 93.56 91 ARG A N 1
ATOM 670 C CA . ARG A 1 91 ? -19.008 -1.714 22.805 1.00 93.56 91 ARG A CA 1
ATOM 671 C C . ARG A 1 91 ? -18.175 -2.937 23.162 1.00 93.56 91 ARG A C 1
ATOM 673 O O . ARG A 1 91 ? -18.202 -3.400 24.297 1.00 93.56 91 ARG A O 1
ATOM 680 N N . TYR A 1 92 ? -17.461 -3.476 22.181 1.00 92.12 92 TYR A N 1
ATOM 681 C CA . TYR A 1 92 ? -16.647 -4.678 22.318 1.00 92.12 92 TYR A CA 1
ATOM 682 C C . TYR A 1 92 ? -15.294 -4.468 21.652 1.00 92.12 92 TYR A C 1
ATOM 684 O O . TYR A 1 92 ? -15.200 -3.741 20.665 1.00 92.12 92 TYR A O 1
ATOM 692 N N . TYR A 1 93 ? -14.256 -5.169 22.107 1.00 87.75 93 TYR A N 1
ATOM 693 C CA . TYR A 1 93 ? -12.960 -5.155 21.426 1.00 87.75 93 TYR A CA 1
ATOM 694 C C . TYR A 1 93 ? -13.077 -5.583 19.953 1.00 87.75 93 TYR A C 1
ATOM 696 O O . TYR A 1 93 ? -12.388 -5.050 19.093 1.00 87.75 93 TYR A O 1
ATOM 704 N N . THR A 1 94 ? -14.021 -6.473 19.632 1.00 89.56 94 THR A N 1
ATOM 705 C CA . THR A 1 94 ? -14.321 -6.901 18.255 1.00 89.56 94 THR A CA 1
ATOM 706 C C . THR A 1 94 ? -14.982 -5.833 17.384 1.00 89.56 94 THR A C 1
ATOM 708 O O . THR A 1 94 ? -15.061 -6.020 16.172 1.00 89.56 94 THR A O 1
ATOM 711 N N . ASP A 1 95 ? -15.473 -4.738 17.968 1.00 92.12 95 ASP A N 1
ATOM 712 C CA . ASP A 1 95 ? -15.943 -3.585 17.196 1.00 92.12 95 ASP A CA 1
ATOM 713 C C . ASP A 1 95 ? -14.763 -2.808 16.584 1.00 92.12 95 ASP A C 1
ATOM 715 O O . ASP A 1 95 ? -14.954 -2.001 15.676 1.00 92.12 95 ASP A O 1
ATOM 719 N N . LEU A 1 96 ? -13.539 -3.074 17.043 1.00 89.06 96 LEU A N 1
ATOM 720 C CA . LEU A 1 96 ? -12.315 -2.508 16.507 1.00 89.06 96 LEU A CA 1
ATOM 721 C C . LEU A 1 96 ? -11.632 -3.544 15.620 1.00 89.06 96 LEU A C 1
ATOM 723 O O . LEU A 1 96 ? -11.045 -4.529 16.073 1.00 89.06 96 LEU A O 1
ATOM 727 N N . ILE A 1 97 ? -11.748 -3.332 14.321 1.00 86.25 97 ILE A N 1
ATOM 728 C CA . ILE A 1 97 ? -11.386 -4.313 13.311 1.00 86.25 97 ILE A CA 1
ATOM 729 C C . ILE A 1 97 ? -10.095 -3.835 12.674 1.00 86.25 97 ILE A C 1
ATOM 731 O O . ILE A 1 97 ? -10.083 -2.974 11.795 1.00 86.25 97 ILE A O 1
ATOM 735 N N . GLN A 1 98 ? -8.986 -4.392 13.152 1.00 79.31 98 GLN A N 1
ATOM 736 C CA . GLN A 1 98 ? -7.682 -4.112 12.575 1.00 79.31 98 GLN A CA 1
ATOM 737 C C . GLN A 1 98 ? -7.644 -4.590 11.127 1.00 79.31 98 GLN A C 1
ATOM 739 O O . GLN A 1 98 ? -7.977 -5.750 10.850 1.00 79.31 98 GLN A O 1
ATOM 744 N N . TYR A 1 99 ? -7.177 -3.721 10.229 1.00 78.19 99 TYR A N 1
ATOM 745 C CA . TYR A 1 99 ? -6.870 -4.135 8.872 1.00 78.19 99 TYR A CA 1
ATOM 746 C C . TYR A 1 99 ? -5.848 -5.272 8.908 1.00 78.19 99 TYR A C 1
ATOM 748 O O . TYR A 1 99 ? -4.758 -5.137 9.466 1.00 78.19 99 TYR A O 1
ATOM 756 N N . GLN A 1 100 ? -6.231 -6.416 8.349 1.00 79.25 100 GLN A N 1
ATOM 757 C CA . GLN A 1 100 ? -5.332 -7.551 8.210 1.00 79.25 100 GLN A CA 1
ATOM 758 C C . GLN A 1 100 ? -4.636 -7.445 6.854 1.00 79.25 100 GLN A C 1
ATOM 760 O O . GLN A 1 100 ? -5.351 -7.307 5.857 1.00 79.25 100 GLN A O 1
ATOM 765 N N . PRO A 1 101 ? -3.294 -7.555 6.802 1.00 85.25 101 PRO A N 1
ATOM 766 C CA . PRO A 1 101 ? -2.550 -7.567 5.549 1.00 85.25 101 PRO A CA 1
ATOM 767 C C . PRO A 1 101 ? -3.178 -8.527 4.538 1.00 85.25 101 PRO A C 1
ATOM 769 O O . PRO A 1 101 ? -3.364 -9.712 4.833 1.00 85.25 101 PRO A O 1
ATOM 772 N N . GLN A 1 102 ? -3.503 -8.024 3.352 1.00 88.94 102 GLN A N 1
ATOM 773 C CA . GLN A 1 102 ? -4.039 -8.820 2.257 1.00 88.94 102 GLN A CA 1
ATOM 774 C C . GLN A 1 102 ? -2.926 -9.224 1.292 1.00 88.94 102 GLN A C 1
ATOM 776 O O . GLN A 1 102 ? -1.906 -8.545 1.142 1.00 88.94 102 GLN A O 1
ATOM 781 N N . VAL A 1 103 ? -3.141 -10.351 0.615 1.00 96.88 103 VAL A N 1
ATOM 782 C CA . VAL A 1 103 ? -2.337 -10.749 -0.541 1.00 96.88 103 VAL A CA 1
ATOM 783 C C . VAL A 1 103 ? -3.145 -10.441 -1.793 1.00 96.88 103 VAL A C 1
ATOM 785 O O . VAL A 1 103 ? -4.147 -11.102 -2.054 1.00 96.88 103 VAL A O 1
ATOM 788 N N . VAL A 1 104 ? -2.696 -9.446 -2.554 1.00 97.12 104 VAL A N 1
ATOM 789 C CA . VAL A 1 104 ? -3.277 -9.041 -3.835 1.00 97.12 104 VAL A CA 1
ATOM 790 C C . VAL A 1 104 ? -2.530 -9.769 -4.950 1.00 97.12 104 VAL A C 1
ATOM 792 O O . VAL A 1 104 ? -1.349 -9.515 -5.183 1.00 97.12 104 VAL A O 1
ATOM 795 N N . ASN A 1 105 ? -3.194 -10.700 -5.629 1.00 98.25 105 ASN A N 1
ATOM 796 C CA . ASN A 1 105 ? -2.581 -11.559 -6.636 1.00 98.25 105 ASN A CA 1
ATOM 797 C C . ASN A 1 105 ? -2.636 -10.915 -8.018 1.00 98.25 105 ASN A C 1
ATOM 799 O O . ASN A 1 105 ? -3.708 -10.614 -8.540 1.00 98.25 105 ASN A O 1
ATOM 803 N N . VAL A 1 106 ? -1.488 -10.810 -8.674 1.00 98.38 106 VAL A N 1
ATOM 804 C CA . VAL A 1 106 ? -1.393 -10.404 -10.080 1.00 98.38 106 VAL A CA 1
ATOM 805 C C . VAL A 1 106 ? -1.003 -11.634 -10.909 1.00 98.38 106 VAL A C 1
ATOM 807 O O . VAL A 1 106 ? -0.010 -12.280 -10.567 1.00 98.38 106 VAL A O 1
ATOM 810 N N . PRO A 1 107 ? -1.749 -12.002 -11.971 1.00 98.31 107 PRO A N 1
ATOM 811 C CA . PRO A 1 107 ? -2.817 -11.225 -12.607 1.00 98.31 107 PRO A CA 1
ATOM 812 C C . PRO A 1 107 ? -4.260 -11.545 -12.148 1.00 98.31 107 PRO A C 1
ATOM 814 O O . PRO A 1 107 ? -5.209 -11.047 -12.749 1.00 98.31 107 PRO A O 1
ATOM 817 N N . THR A 1 108 ? -4.456 -12.431 -11.163 1.00 97.56 108 THR A N 1
ATOM 818 C CA . THR A 1 108 ? -5.789 -12.985 -10.838 1.00 97.56 108 THR A CA 1
ATOM 819 C C . THR A 1 108 ? -6.772 -11.951 -10.282 1.00 97.56 108 THR A C 1
ATOM 821 O O . THR A 1 108 ? -7.914 -11.911 -10.735 1.00 97.56 108 THR A O 1
ATOM 824 N N . ASP A 1 109 ? -6.341 -11.133 -9.320 1.00 96.12 109 ASP A N 1
ATOM 825 C CA . ASP A 1 109 ? -7.173 -10.103 -8.682 1.00 96.12 109 ASP A CA 1
ATOM 826 C C . ASP A 1 109 ? -7.140 -8.800 -9.496 1.00 96.12 109 ASP A C 1
ATOM 828 O O . ASP A 1 109 ? -8.163 -8.139 -9.675 1.00 96.12 109 ASP A O 1
ATOM 832 N N . TYR A 1 110 ? -5.972 -8.468 -10.055 1.00 97.81 110 TYR A N 1
ATOM 833 C CA . TYR A 1 110 ? -5.770 -7.345 -10.971 1.00 97.81 110 TYR A CA 1
ATOM 834 C C . TYR A 1 110 ? -4.908 -7.776 -12.145 1.00 97.81 110 TYR A C 1
ATOM 836 O O . TYR A 1 110 ? -3.863 -8.383 -11.950 1.00 97.81 110 TYR A O 1
ATOM 844 N N . SER A 1 111 ? -5.285 -7.386 -13.362 1.00 97.62 111 SER A N 1
ATOM 845 C CA . SER A 1 111 ? -4.551 -7.762 -14.576 1.00 97.62 111 SER A CA 1
ATOM 846 C C . SER A 1 111 ? -3.165 -7.119 -14.714 1.00 97.62 111 SER A C 1
ATOM 848 O O . SER A 1 111 ? -2.404 -7.537 -15.581 1.00 97.62 111 SER A O 1
ATOM 850 N N . THR A 1 112 ? -2.852 -6.088 -13.922 1.00 98.69 112 THR A N 1
ATOM 851 C CA . THR A 1 112 ? -1.592 -5.329 -13.984 1.00 98.69 112 THR A CA 1
ATOM 852 C C . THR A 1 112 ? -1.022 -5.075 -12.590 1.00 98.69 112 THR A C 1
ATOM 854 O O . THR A 1 112 ? -1.765 -4.998 -11.605 1.00 98.69 112 THR A O 1
ATOM 857 N N . ILE A 1 113 ? 0.300 -4.910 -12.508 1.00 98.81 113 ILE A N 1
ATOM 858 C CA . ILE A 1 113 ? 1.006 -4.604 -11.258 1.00 98.81 113 ILE A CA 1
ATOM 859 C C . ILE A 1 113 ? 0.619 -3.208 -10.765 1.00 98.81 113 ILE A C 1
ATOM 861 O O . ILE A 1 113 ? 0.348 -3.036 -9.576 1.00 98.81 113 ILE A O 1
ATOM 865 N N . GLN A 1 114 ? 0.526 -2.220 -11.664 1.00 98.75 114 GLN A N 1
ATOM 866 C CA . GLN A 1 114 ? 0.145 -0.858 -11.287 1.00 98.75 114 GLN A CA 1
ATOM 867 C C . GLN A 1 114 ? -1.233 -0.810 -10.616 1.00 98.75 114 GLN A C 1
ATOM 869 O O . GLN A 1 114 ? -1.388 -0.135 -9.602 1.00 98.75 114 GLN A O 1
ATOM 874 N N . ALA A 1 115 ? -2.228 -1.527 -11.151 1.00 97.69 115 ALA A N 1
ATOM 875 C CA . ALA A 1 115 ? -3.577 -1.516 -10.587 1.00 97.69 115 ALA A CA 1
ATOM 876 C C . ALA A 1 115 ? -3.622 -2.163 -9.195 1.00 97.69 115 ALA A C 1
ATOM 878 O O . ALA A 1 115 ? -4.287 -1.637 -8.305 1.00 97.69 115 ALA A O 1
ATOM 879 N N . ALA A 1 116 ? -2.871 -3.251 -8.991 1.00 98.31 116 ALA A N 1
ATOM 880 C CA . ALA A 1 116 ? -2.742 -3.881 -7.681 1.00 98.31 116 ALA A CA 1
ATOM 881 C C . ALA A 1 116 ? -2.062 -2.960 -6.659 1.00 98.31 116 ALA A C 1
ATOM 883 O O . ALA A 1 116 ? -2.550 -2.833 -5.542 1.00 98.31 116 ALA A O 1
ATOM 884 N N . LEU A 1 117 ? -0.976 -2.276 -7.039 1.00 98.12 117 LEU A N 1
ATOM 885 C CA . LEU A 1 117 ? -0.296 -1.312 -6.166 1.00 98.12 117 LEU A CA 1
ATOM 886 C C . LEU A 1 117 ? -1.194 -0.124 -5.813 1.00 98.12 117 LEU A C 1
ATOM 888 O O . LEU A 1 117 ? -1.224 0.287 -4.662 1.00 98.12 117 LEU A O 1
ATOM 892 N N . THR A 1 118 ? -1.949 0.409 -6.776 1.00 94.94 118 THR A N 1
ATOM 893 C CA . THR A 1 118 ? -2.892 1.510 -6.529 1.00 94.94 118 THR A CA 1
ATOM 894 C C . THR A 1 118 ? -4.026 1.112 -5.578 1.00 94.94 118 THR A C 1
ATOM 896 O O . THR A 1 118 ? -4.550 1.973 -4.879 1.00 94.94 118 THR A O 1
ATOM 899 N N . ALA A 1 119 ? -4.411 -0.166 -5.545 1.00 88.50 119 ALA A N 1
ATOM 900 C CA . ALA A 1 119 ? -5.451 -0.673 -4.651 1.00 88.50 119 ALA A CA 1
ATOM 901 C C . ALA A 1 119 ? -4.931 -1.152 -3.283 1.00 88.50 119 ALA A C 1
ATOM 903 O O . ALA A 1 119 ? -5.729 -1.315 -2.361 1.00 88.50 119 ALA A O 1
ATOM 904 N N . ALA A 1 120 ? -3.628 -1.411 -3.160 1.00 90.62 120 ALA A N 1
ATOM 905 C CA . ALA A 1 120 ? -3.017 -1.942 -1.950 1.00 90.62 120 ALA A CA 1
ATOM 906 C C . ALA A 1 120 ? -2.944 -0.887 -0.837 1.00 90.62 120 ALA A C 1
ATOM 908 O O . ALA A 1 120 ? -2.544 0.256 -1.052 1.00 90.62 120 ALA A O 1
ATOM 909 N N . ASN A 1 121 ? -3.278 -1.305 0.380 1.00 87.31 121 ASN A N 1
ATOM 910 C CA . ASN A 1 121 ? -3.095 -0.523 1.593 1.00 87.31 121 ASN A CA 1
ATOM 911 C C . ASN A 1 121 ? -1.699 -0.750 2.185 1.00 87.31 121 ASN A C 1
ATOM 913 O O . ASN A 1 121 ? -0.981 -1.694 1.843 1.00 87.31 121 ASN A O 1
ATOM 917 N N . ALA A 1 122 ? -1.327 0.089 3.153 1.00 85.25 122 ALA A N 1
ATOM 918 C CA . ALA A 1 122 ? -0.152 -0.167 3.976 1.00 85.25 122 ALA A CA 1
ATOM 919 C C . ALA A 1 122 ? -0.205 -1.595 4.549 1.00 85.25 122 ALA A C 1
ATOM 921 O O . ALA A 1 122 ? -1.256 -2.042 5.005 1.00 85.25 122 ALA A O 1
ATOM 922 N N . THR A 1 123 ? 0.940 -2.285 4.559 1.00 89.44 123 THR A N 1
ATOM 923 C CA . THR A 1 123 ? 1.148 -3.690 4.972 1.00 89.44 123 THR A CA 1
ATOM 924 C C . THR A 1 123 ? 0.727 -4.778 3.980 1.00 89.44 123 THR A C 1
ATOM 926 O O . THR A 1 123 ? 1.155 -5.925 4.160 1.00 89.44 123 THR A O 1
ATOM 929 N N . ASP A 1 124 ? -0.018 -4.449 2.920 1.00 93.94 124 ASP A N 1
ATOM 930 C CA . ASP A 1 124 ? -0.406 -5.429 1.902 1.00 93.94 124 ASP A CA 1
ATOM 931 C C . ASP A 1 124 ? 0.788 -5.991 1.139 1.00 93.94 124 ASP A C 1
ATOM 933 O O . ASP A 1 124 ? 1.849 -5.374 1.003 1.00 93.94 124 ASP A O 1
ATOM 937 N N . THR A 1 125 ? 0.589 -7.191 0.601 1.00 98.06 125 THR A N 1
ATOM 938 C CA . THR A 1 125 ? 1.519 -7.814 -0.334 1.00 98.06 125 THR A CA 1
ATOM 939 C C . THR A 1 125 ? 0.884 -7.907 -1.712 1.00 98.06 125 THR A C 1
ATOM 941 O O . THR A 1 125 ? -0.073 -8.650 -1.906 1.00 98.06 125 THR A O 1
ATOM 944 N N . VAL A 1 126 ? 1.457 -7.208 -2.686 1.00 98.75 126 VAL A N 1
ATOM 945 C CA . VAL A 1 126 ? 1.189 -7.442 -4.105 1.00 98.75 126 VAL A CA 1
ATOM 946 C C . VAL A 1 126 ? 2.057 -8.618 -4.549 1.00 98.75 126 VAL A C 1
ATOM 948 O O . VAL A 1 126 ? 3.273 -8.480 -4.699 1.00 98.75 126 VAL A O 1
ATOM 951 N N . LEU A 1 127 ? 1.435 -9.787 -4.713 1.00 98.81 127 LEU A N 1
ATOM 952 C CA . LEU A 1 127 ? 2.089 -11.035 -5.098 1.00 98.81 127 LEU A CA 1
ATOM 953 C C . LEU A 1 127 ? 1.941 -11.266 -6.606 1.00 98.81 127 LEU A C 1
ATOM 955 O O . LEU A 1 127 ? 0.853 -11.560 -7.105 1.00 98.81 127 LEU A O 1
ATOM 959 N N . VAL A 1 128 ? 3.048 -11.160 -7.333 1.00 98.88 128 VAL A N 1
ATOM 960 C CA . VAL A 1 128 ? 3.072 -11.202 -8.799 1.00 98.88 128 VAL A CA 1
ATOM 961 C C . VAL A 1 128 ? 3.504 -12.581 -9.286 1.00 98.88 128 VAL A C 1
ATOM 963 O O . VAL A 1 128 ? 4.611 -13.033 -8.998 1.00 98.88 128 VAL A O 1
ATOM 966 N N . GLN A 1 129 ? 2.639 -13.259 -10.038 1.00 98.81 129 GLN A N 1
ATOM 967 C CA . GLN A 1 129 ? 2.944 -14.563 -10.628 1.00 98.81 129 GLN A CA 1
ATOM 968 C C . GLN A 1 129 ? 3.993 -14.447 -11.752 1.00 98.81 129 GLN A C 1
ATOM 970 O O . GLN A 1 129 ? 4.049 -13.403 -12.410 1.00 98.81 129 GLN A O 1
ATOM 975 N N . PRO A 1 130 ? 4.787 -15.506 -12.022 1.00 98.81 130 PRO A N 1
ATOM 976 C CA . PRO A 1 130 ? 5.744 -15.524 -13.127 1.00 98.81 130 PRO A CA 1
ATOM 977 C C . PRO A 1 130 ? 5.120 -15.111 -14.460 1.00 98.81 130 PRO A C 1
ATOM 979 O O . PRO A 1 130 ? 4.032 -15.558 -14.825 1.00 98.81 130 PRO A O 1
ATOM 982 N N . GLY A 1 131 ? 5.830 -14.268 -15.201 1.00 98.69 131 GLY A N 1
ATOM 983 C CA . GLY A 1 131 ? 5.352 -13.653 -16.430 1.00 98.69 131 GLY A CA 1
ATOM 984 C C . GLY A 1 131 ? 6.158 -12.414 -16.805 1.00 98.69 131 GLY A C 1
ATOM 985 O O . GLY A 1 131 ? 7.018 -11.955 -16.050 1.00 98.69 131 GLY A O 1
ATOM 986 N N . THR A 1 132 ? 5.873 -11.869 -17.986 1.00 98.69 132 THR A N 1
ATOM 987 C CA . THR A 1 132 ? 6.406 -10.576 -18.429 1.00 98.69 132 THR A CA 1
ATOM 988 C C . THR A 1 132 ? 5.293 -9.542 -18.402 1.00 98.69 132 THR A C 1
ATOM 990 O O . THR A 1 132 ? 4.292 -9.685 -19.100 1.00 98.69 132 THR A O 1
ATOM 993 N N . TYR A 1 133 ? 5.500 -8.501 -17.607 1.00 98.69 133 TYR A N 1
ATOM 994 C CA . TYR A 1 133 ? 4.594 -7.382 -17.414 1.00 98.69 133 TYR A CA 1
ATOM 995 C C . TYR A 1 133 ? 5.223 -6.155 -18.067 1.00 98.69 133 TYR A C 1
ATOM 997 O O . TYR A 1 133 ? 6.215 -5.624 -17.568 1.00 98.69 133 TYR A O 1
ATOM 1005 N N . THR A 1 134 ? 4.696 -5.741 -19.220 1.00 98.56 134 THR A N 1
ATOM 1006 C CA . THR A 1 134 ? 5.155 -4.521 -19.896 1.00 98.56 134 THR A CA 1
ATOM 1007 C C . THR A 1 134 ? 4.459 -3.315 -19.276 1.00 98.56 134 THR A C 1
ATOM 1009 O O . THR A 1 134 ? 3.339 -2.977 -19.659 1.00 98.56 134 THR A O 1
ATOM 1012 N N . GLU A 1 135 ? 5.100 -2.699 -18.286 1.00 98.56 135 GLU A N 1
ATOM 1013 C CA . GLU A 1 135 ? 4.544 -1.618 -17.471 1.00 98.56 135 GLU A CA 1
ATOM 1014 C C . GLU A 1 135 ? 5.650 -0.637 -17.046 1.00 98.56 135 GLU A C 1
ATOM 1016 O O . GLU A 1 135 ? 6.815 -1.006 -16.899 1.00 98.56 135 GLU A O 1
ATOM 1021 N N . ASN A 1 136 ? 5.269 0.617 -16.793 1.00 98.44 136 ASN A N 1
ATOM 1022 C CA . ASN A 1 136 ? 6.103 1.609 -16.117 1.00 98.44 136 ASN A CA 1
ATOM 1023 C C . ASN A 1 136 ? 5.398 1.992 -14.812 1.00 98.44 136 ASN A C 1
ATOM 1025 O O . ASN A 1 136 ? 4.396 2.705 -14.831 1.00 98.44 136 ASN A O 1
ATOM 1029 N N . ILE A 1 137 ? 5.888 1.460 -13.696 1.00 98.56 137 ILE A N 1
ATOM 1030 C CA . ILE A 1 137 ? 5.250 1.544 -12.385 1.00 98.56 137 ILE A CA 1
ATOM 1031 C C . ILE A 1 137 ? 5.550 2.888 -11.730 1.00 98.56 137 ILE A C 1
ATOM 1033 O O . ILE A 1 137 ? 6.708 3.265 -11.557 1.00 98.56 137 ILE A O 1
ATOM 1037 N N . ILE A 1 138 ? 4.496 3.564 -11.289 1.00 97.69 138 ILE A N 1
ATOM 1038 C CA . ILE A 1 138 ? 4.552 4.710 -10.387 1.00 97.69 138 ILE A CA 1
ATOM 1039 C C . ILE A 1 138 ? 4.082 4.219 -9.023 1.00 97.69 138 ILE A C 1
ATOM 1041 O O . ILE A 1 138 ? 2.941 3.772 -8.860 1.00 97.69 138 ILE A O 1
ATOM 1045 N N . TRP A 1 139 ? 4.980 4.267 -8.046 1.00 97.69 139 TRP A N 1
ATOM 1046 C CA . TRP A 1 139 ? 4.671 3.831 -6.693 1.00 97.69 139 TRP A CA 1
ATOM 1047 C C . TRP A 1 139 ? 3.613 4.750 -6.062 1.00 97.69 139 TRP A C 1
ATOM 1049 O O . TRP A 1 139 ? 3.713 5.969 -6.218 1.00 97.69 139 TRP A O 1
ATOM 1059 N N . PRO A 1 140 ? 2.586 4.207 -5.382 1.00 94.75 140 PRO A N 1
ATOM 1060 C CA . PRO A 1 140 ? 1.553 5.024 -4.749 1.00 94.75 140 PRO A CA 1
ATOM 1061 C C . PRO A 1 140 ? 2.115 5.839 -3.574 1.00 94.75 140 PRO A C 1
ATOM 1063 O O . PRO A 1 140 ? 3.143 5.489 -2.996 1.00 94.75 140 PRO A O 1
ATOM 1066 N N . GLU A 1 141 ? 1.400 6.888 -3.158 1.00 90.19 141 GLU A N 1
ATOM 1067 C CA . GLU A 1 141 ? 1.661 7.645 -1.917 1.00 90.19 141 GLU A CA 1
ATOM 1068 C C . GLU A 1 141 ? 1.282 6.792 -0.684 1.00 90.19 141 GLU A C 1
ATOM 1070 O O . GLU A 1 141 ? 0.388 7.115 0.093 1.00 90.19 141 GLU A O 1
ATOM 1075 N N . THR A 1 142 ? 1.886 5.609 -0.556 1.00 88.94 142 THR A N 1
ATOM 1076 C CA . THR A 1 142 ? 1.580 4.613 0.472 1.00 88.94 142 THR A CA 1
ATOM 1077 C C . THR A 1 142 ? 2.849 3.863 0.862 1.00 88.94 142 THR A C 1
ATOM 1079 O O . THR A 1 142 ? 3.471 3.168 0.054 1.00 88.94 142 THR A O 1
ATOM 1082 N N . ASN A 1 143 ? 3.226 3.997 2.132 1.00 90.44 143 ASN A N 1
ATOM 1083 C CA . ASN A 1 143 ? 4.325 3.250 2.732 1.00 90.44 143 ASN A CA 1
ATOM 1084 C C . ASN A 1 143 ? 3.848 1.883 3.255 1.00 90.44 143 ASN A C 1
ATOM 1086 O O . ASN A 1 143 ? 2.721 1.736 3.721 1.00 90.44 143 ASN A O 1
ATOM 1090 N N . GLY A 1 144 ? 4.732 0.887 3.228 1.00 91.81 144 GLY A N 1
ATOM 1091 C CA . GLY A 1 144 ? 4.531 -0.428 3.835 1.00 91.81 144 GLY A CA 1
ATOM 1092 C C . GLY A 1 144 ? 3.982 -1.499 2.895 1.00 91.81 144 GLY A C 1
ATOM 1093 O O . GLY A 1 144 ? 3.718 -2.608 3.357 1.00 91.81 144 GLY A O 1
ATOM 1094 N N . ILE A 1 145 ? 3.794 -1.196 1.606 1.00 95.81 145 ILE A N 1
ATOM 1095 C CA . ILE A 1 145 ? 3.401 -2.198 0.606 1.00 95.81 145 ILE A CA 1
ATOM 1096 C C . ILE A 1 145 ? 4.610 -3.075 0.263 1.00 95.81 145 ILE A C 1
ATOM 1098 O O . ILE A 1 145 ? 5.734 -2.596 0.089 1.00 95.81 145 ILE A O 1
ATOM 1102 N N . LYS A 1 146 ? 4.377 -4.378 0.123 1.00 98.31 146 LYS A N 1
ATOM 1103 C CA . LYS A 1 146 ? 5.376 -5.348 -0.331 1.00 98.31 146 LYS A CA 1
ATOM 1104 C C . LYS A 1 146 ? 5.036 -5.786 -1.748 1.00 98.31 146 LYS A C 1
ATOM 1106 O O . LYS A 1 146 ? 4.037 -6.461 -1.960 1.00 98.31 146 LYS A O 1
ATOM 1111 N N . LEU A 1 147 ? 5.874 -5.439 -2.714 1.00 98.75 147 LEU A N 1
ATOM 1112 C CA . LEU A 1 147 ? 5.806 -5.966 -4.070 1.00 98.75 147 LEU A CA 1
ATOM 1113 C C . LEU A 1 147 ? 6.723 -7.189 -4.152 1.00 98.75 147 LEU A C 1
ATOM 1115 O O . LEU A 1 147 ? 7.944 -7.062 -4.051 1.00 98.75 147 LEU A O 1
ATOM 1119 N N . ILE A 1 148 ? 6.143 -8.379 -4.296 1.00 98.81 148 ILE A N 1
ATOM 1120 C CA . ILE A 1 148 ? 6.871 -9.650 -4.221 1.00 98.81 148 ILE A CA 1
ATOM 1121 C C . ILE A 1 148 ? 6.545 -10.513 -5.437 1.00 98.81 148 ILE A C 1
ATOM 1123 O O . ILE A 1 148 ? 5.385 -10.724 -5.783 1.00 98.81 148 ILE A O 1
ATOM 1127 N N . SER A 1 149 ? 7.579 -11.054 -6.068 1.00 98.69 149 SER A N 1
ATOM 1128 C CA . SER A 1 149 ? 7.451 -12.099 -7.078 1.00 98.69 149 SER A CA 1
ATOM 1129 C C . SER A 1 149 ? 7.130 -13.447 -6.424 1.00 98.69 149 SER A C 1
ATOM 1131 O O . SER A 1 149 ? 7.809 -13.870 -5.491 1.00 98.69 149 SER A O 1
ATOM 1133 N N . ALA A 1 150 ? 6.123 -14.160 -6.933 1.00 98.50 150 ALA A N 1
ATOM 1134 C CA . ALA A 1 150 ? 5.865 -15.559 -6.577 1.00 98.50 150 ALA A CA 1
ATOM 1135 C C . ALA A 1 150 ? 6.867 -16.535 -7.232 1.00 98.50 150 ALA A C 1
ATOM 1137 O O . ALA A 1 150 ? 6.898 -17.714 -6.880 1.00 98.50 150 ALA A O 1
ATOM 1138 N N . GLY A 1 151 ? 7.649 -16.053 -8.203 1.00 97.56 151 GLY A N 1
ATOM 1139 C CA . GLY A 1 151 ? 8.768 -16.757 -8.823 1.00 97.56 151 GLY A CA 1
ATOM 1140 C C . GLY A 1 151 ? 10.101 -16.158 -8.384 1.00 97.56 151 GLY A C 1
ATOM 1141 O O . GLY A 1 151 ? 10.387 -16.045 -7.196 1.00 97.56 151 GLY A O 1
ATOM 1142 N N . ASP A 1 152 ? 10.920 -15.765 -9.356 1.00 97.75 152 ASP A N 1
ATOM 1143 C CA . ASP A 1 152 ? 12.195 -15.089 -9.129 1.00 97.75 152 ASP A CA 1
ATOM 1144 C C . ASP A 1 152 ? 12.557 -14.166 -10.305 1.00 97.75 152 ASP A C 1
ATOM 1146 O O . ASP A 1 152 ? 11.821 -14.030 -11.289 1.00 97.75 152 ASP A O 1
ATOM 1150 N N . SER A 1 153 ? 13.725 -13.529 -10.224 1.00 97.56 153 SER A N 1
ATOM 1151 C CA . SER A 1 153 ? 14.199 -12.624 -11.269 1.00 97.56 153 SER A CA 1
ATOM 1152 C C . SER A 1 153 ? 14.535 -13.328 -12.591 1.00 97.56 153 SER A C 1
ATOM 1154 O O . SER A 1 153 ? 14.806 -12.669 -13.587 1.00 97.56 153 SER A O 1
ATOM 1156 N N . SER A 1 154 ? 14.496 -14.656 -12.688 1.00 98.00 154 SER A N 1
ATOM 1157 C CA . SER A 1 154 ? 14.627 -15.339 -13.978 1.00 98.00 154 SER A CA 1
ATOM 1158 C C . SER A 1 154 ? 13.316 -15.345 -14.772 1.00 98.00 154 SER A C 1
ATOM 1160 O O . SER A 1 154 ? 13.376 -15.343 -16.006 1.00 98.00 154 SER A O 1
ATOM 1162 N N . ASN A 1 155 ? 12.156 -15.298 -14.099 1.00 97.62 155 ASN A N 1
ATOM 1163 C CA . ASN A 1 155 ? 10.847 -15.570 -14.705 1.00 97.62 155 ASN A CA 1
ATOM 1164 C C . ASN A 1 155 ? 9.712 -14.586 -14.352 1.00 97.62 155 ASN A C 1
ATOM 1166 O O . ASN A 1 155 ? 8.668 -14.656 -14.998 1.00 97.62 155 ASN A O 1
ATOM 1170 N N . THR A 1 156 ? 9.909 -13.646 -13.425 1.00 98.69 156 THR A N 1
ATOM 1171 C CA . THR A 1 156 ? 8.980 -12.531 -13.174 1.00 98.69 156 THR A CA 1
ATOM 1172 C C . THR A 1 156 ? 9.636 -11.222 -13.593 1.00 98.69 156 THR A C 1
ATOM 1174 O O . THR A 1 156 ? 10.550 -10.715 -12.939 1.00 98.69 156 THR A O 1
ATOM 1177 N N . ILE A 1 157 ? 9.202 -10.697 -14.734 1.00 98.88 157 ILE A N 1
ATOM 1178 C CA . ILE A 1 157 ? 9.877 -9.621 -15.459 1.00 98.88 157 ILE A CA 1
ATOM 1179 C C . ILE A 1 157 ? 8.946 -8.416 -15.540 1.00 98.88 157 ILE A C 1
ATOM 1181 O O . ILE A 1 157 ? 7.834 -8.541 -16.045 1.00 98.88 157 ILE A O 1
ATOM 1185 N N . ILE A 1 158 ? 9.427 -7.255 -15.104 1.00 98.81 158 ILE A N 1
ATOM 1186 C CA . ILE A 1 158 ? 8.813 -5.956 -15.377 1.00 98.81 158 ILE A CA 1
ATOM 1187 C C . ILE A 1 158 ? 9.639 -5.296 -16.487 1.00 98.81 158 ILE A C 1
ATOM 1189 O O . ILE A 1 158 ? 10.834 -5.031 -16.315 1.00 98.81 158 ILE A O 1
ATOM 1193 N N . ASP A 1 159 ? 9.016 -5.107 -17.645 1.00 98.81 159 ASP A N 1
ATOM 1194 C CA . ASP A 1 159 ? 9.625 -4.571 -18.863 1.00 98.81 159 ASP A CA 1
ATOM 1195 C C . ASP A 1 159 ? 9.113 -3.146 -19.116 1.00 98.81 159 ASP A C 1
ATOM 1197 O O . ASP A 1 159 ? 7.930 -2.940 -19.384 1.00 98.81 159 ASP A O 1
ATOM 1201 N N . GLY A 1 160 ? 10.004 -2.156 -19.044 1.00 98.06 160 GLY A N 1
ATOM 1202 C CA . GLY A 1 160 ? 9.655 -0.740 -19.201 1.00 98.06 160 GLY A CA 1
ATOM 1203 C C . GLY A 1 160 ? 9.417 -0.273 -20.640 1.00 98.06 160 GLY A C 1
ATOM 1204 O O . GLY A 1 160 ? 9.172 0.920 -20.852 1.00 98.06 160 GLY A O 1
ATOM 1205 N N . GLY A 1 161 ? 9.534 -1.156 -21.637 1.00 97.88 161 GLY A N 1
ATOM 1206 C CA . GLY A 1 161 ? 9.229 -0.878 -23.045 1.00 97.88 161 GLY A CA 1
ATOM 1207 C C . GLY A 1 161 ? 10.119 0.163 -23.738 1.00 97.88 161 GLY A C 1
ATOM 1208 O O . GLY A 1 161 ? 9.807 0.581 -24.850 1.00 97.88 161 GLY A O 1
ATOM 1209 N N . GLY A 1 162 ? 11.201 0.607 -23.105 1.00 95.69 162 GLY A N 1
ATOM 1210 C CA . GLY A 1 162 ? 12.125 1.628 -23.596 1.00 95.69 162 GLY A CA 1
ATOM 1211 C C . GLY A 1 162 ? 11.582 3.056 -23.511 1.00 95.69 162 GLY A C 1
ATOM 1212 O O . GLY A 1 162 ? 12.056 3.916 -24.249 1.00 95.69 162 GLY A O 1
ATOM 1213 N N . ASN A 1 163 ? 10.587 3.318 -22.653 1.00 90.94 163 ASN A N 1
ATOM 1214 C CA . ASN A 1 163 ? 9.884 4.610 -22.613 1.00 90.94 163 ASN A CA 1
ATOM 1215 C C . ASN A 1 163 ? 10.336 5.545 -21.482 1.00 90.94 163 ASN A C 1
ATOM 1217 O O . ASN A 1 163 ? 10.619 6.717 -21.719 1.00 90.94 163 ASN A O 1
ATOM 1221 N N . THR A 1 164 ? 10.337 5.039 -20.249 1.00 96.12 164 THR A N 1
ATOM 1222 C CA . THR A 1 164 ? 10.708 5.760 -19.020 1.00 96.12 164 THR A CA 1
ATOM 1223 C C . THR A 1 164 ? 11.318 4.766 -18.024 1.00 96.12 164 THR A C 1
ATOM 1225 O O . THR A 1 164 ? 11.601 3.620 -18.393 1.00 96.12 164 THR A O 1
ATOM 1228 N N . SER A 1 165 ? 11.549 5.188 -16.781 1.00 97.94 165 SER A N 1
ATOM 1229 C CA . SER A 1 165 ? 11.885 4.297 -15.671 1.00 97.94 165 SER A CA 1
ATOM 1230 C C . SER A 1 165 ? 10.897 3.129 -15.579 1.00 97.94 165 SER A C 1
ATOM 1232 O O . SER A 1 165 ? 9.693 3.305 -15.773 1.00 97.94 165 SER A O 1
ATOM 1234 N N . VAL A 1 166 ? 11.381 1.924 -15.288 1.00 98.62 166 VAL A N 1
ATOM 1235 C CA . VAL A 1 166 ? 10.491 0.772 -15.062 1.00 98.62 166 VAL A CA 1
ATOM 1236 C C . VAL A 1 166 ? 9.730 0.937 -13.745 1.00 98.62 166 VAL A C 1
ATOM 1238 O O . VAL A 1 166 ? 8.543 0.636 -13.688 1.00 98.62 166 VAL A O 1
ATOM 1241 N N . ILE A 1 167 ? 10.399 1.432 -12.699 1.00 98.44 167 ILE A N 1
ATOM 1242 C CA . ILE A 1 167 ? 9.789 1.776 -11.410 1.00 98.44 167 ILE A CA 1
ATOM 1243 C C . ILE A 1 167 ? 10.230 3.182 -11.004 1.00 98.44 167 ILE A C 1
ATOM 1245 O O . ILE A 1 167 ? 11.427 3.471 -10.944 1.00 98.44 167 ILE A O 1
ATOM 1249 N N . THR A 1 168 ? 9.269 4.036 -10.671 1.00 97.62 168 THR A N 1
ATOM 1250 C CA . THR A 1 168 ? 9.493 5.381 -10.138 1.00 97.62 168 THR A CA 1
ATOM 1251 C C . THR A 1 168 ? 8.863 5.508 -8.757 1.00 97.62 168 THR A C 1
ATOM 1253 O O . THR A 1 168 ? 7.666 5.279 -8.588 1.00 97.62 168 THR A O 1
ATOM 1256 N N . ILE A 1 169 ? 9.672 5.920 -7.782 1.00 96.25 169 ILE A N 1
ATOM 1257 C CA . ILE A 1 169 ? 9.233 6.375 -6.463 1.00 96.25 169 ILE A CA 1
ATOM 1258 C C . ILE A 1 169 ? 9.662 7.834 -6.330 1.00 96.25 169 ILE A C 1
ATOM 1260 O O . ILE A 1 169 ? 10.847 8.121 -6.172 1.00 96.25 169 ILE A O 1
ATOM 1264 N N . ASP A 1 170 ? 8.700 8.739 -6.465 1.00 92.88 170 ASP A N 1
ATOM 1265 C CA . ASP A 1 170 ? 8.876 10.190 -6.372 1.00 92.88 170 ASP A CA 1
ATOM 1266 C C . ASP A 1 170 ? 7.646 10.747 -5.653 1.00 92.88 170 ASP A C 1
ATOM 1268 O O . ASP A 1 170 ? 6.639 11.088 -6.273 1.00 92.88 170 ASP A O 1
ATOM 1272 N N . LEU A 1 171 ? 7.686 10.665 -4.322 1.00 87.31 171 LEU A N 1
ATOM 1273 C CA . LEU A 1 171 ? 6.548 10.957 -3.459 1.00 87.31 171 LEU A CA 1
ATOM 1274 C C . LEU A 1 171 ? 6.701 12.335 -2.829 1.00 87.31 171 LEU A C 1
ATOM 1276 O O . LEU A 1 171 ? 7.782 12.743 -2.408 1.00 87.31 171 LEU A O 1
ATOM 1280 N N . SER A 1 172 ? 5.584 13.042 -2.742 1.00 84.56 172 SER A N 1
ATOM 1281 C CA . SER A 1 172 ? 5.523 14.421 -2.259 1.00 84.56 172 SER A CA 1
ATOM 1282 C C . SER A 1 172 ? 5.038 14.528 -0.816 1.00 84.56 172 SER A C 1
ATOM 1284 O O . SER A 1 172 ? 5.346 15.507 -0.135 1.00 84.56 172 SER A O 1
ATOM 1286 N N . SER A 1 173 ? 4.278 13.534 -0.350 1.00 78.44 173 SER A N 1
ATOM 1287 C CA . SER A 1 173 ? 3.566 13.587 0.932 1.00 78.44 173 SER A CA 1
ATOM 1288 C C . SER A 1 173 ? 3.913 12.446 1.885 1.00 78.44 173 SER A C 1
ATOM 1290 O O . SER A 1 173 ? 3.693 12.568 3.089 1.00 78.44 173 SER A O 1
ATOM 1292 N N . THR A 1 174 ? 4.487 11.360 1.363 1.00 81.56 174 THR A N 1
ATOM 1293 C CA . THR A 1 174 ? 4.773 10.139 2.119 1.00 81.56 174 THR A CA 1
ATOM 1294 C C . THR A 1 174 ? 6.253 9.782 2.062 1.00 81.56 174 THR A C 1
ATOM 1296 O O . THR A 1 174 ? 6.839 9.692 0.986 1.00 81.56 174 THR A O 1
ATOM 1299 N N . THR A 1 175 ? 6.851 9.493 3.220 1.00 85.06 175 THR A N 1
ATOM 1300 C CA . THR A 1 175 ? 8.200 8.914 3.291 1.00 85.06 175 THR A CA 1
ATOM 1301 C C . THR A 1 175 ? 8.113 7.393 3.218 1.00 85.06 175 THR A C 1
ATOM 1303 O O . THR A 1 175 ? 7.436 6.768 4.035 1.00 85.06 175 THR A O 1
ATOM 1306 N N . ILE A 1 176 ? 8.835 6.791 2.271 1.00 91.06 176 ILE A N 1
ATOM 1307 C CA . ILE A 1 176 ? 8.999 5.336 2.201 1.00 91.06 176 ILE A CA 1
ATOM 1308 C C . ILE A 1 176 ? 10.112 4.892 3.155 1.00 91.06 176 ILE A C 1
ATOM 1310 O O . ILE A 1 176 ? 11.203 5.476 3.161 1.00 91.06 176 ILE A O 1
ATOM 1314 N N . ASP A 1 177 ? 9.820 3.855 3.942 1.00 89.19 177 ASP A N 1
ATOM 1315 C CA . ASP A 1 177 ? 10.736 3.237 4.898 1.00 89.19 177 ASP A CA 1
ATOM 1316 C C . ASP A 1 177 ? 11.011 1.744 4.605 1.00 89.19 177 ASP A C 1
ATOM 1318 O O . ASP A 1 177 ? 10.615 1.189 3.576 1.00 89.19 177 ASP A O 1
ATOM 1322 N N . SER A 1 178 ? 11.694 1.070 5.535 1.00 91.06 178 SER A N 1
ATOM 1323 C CA . SER A 1 178 ? 12.056 -0.351 5.446 1.00 91.06 178 SER A CA 1
ATOM 1324 C C . SER A 1 178 ? 10.878 -1.330 5.466 1.00 91.06 178 SER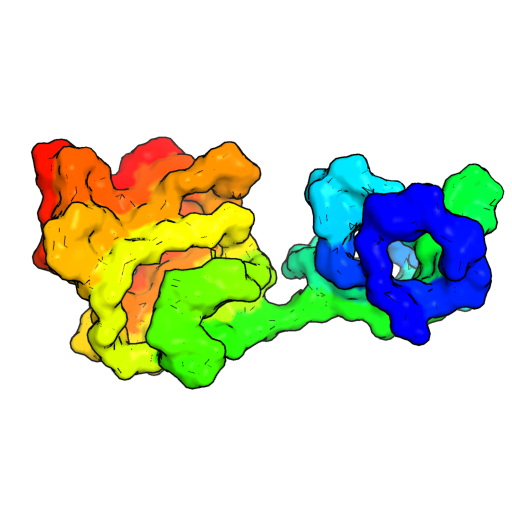 A C 1
ATOM 1326 O O . SER A 1 178 ? 11.083 -2.526 5.260 1.00 91.06 178 SER A O 1
ATOM 1328 N N . ASN A 1 179 ? 9.656 -0.868 5.742 1.00 91.44 179 ASN A N 1
ATOM 1329 C CA . ASN A 1 179 ? 8.458 -1.703 5.661 1.00 91.44 179 ASN A CA 1
ATOM 1330 C C . ASN A 1 179 ? 7.992 -1.894 4.213 1.00 91.44 179 ASN A C 1
ATOM 1332 O O . ASN A 1 179 ? 7.204 -2.800 3.939 1.00 91.44 179 ASN A O 1
ATOM 1336 N N . THR A 1 180 ? 8.494 -1.070 3.295 1.00 95.25 180 THR 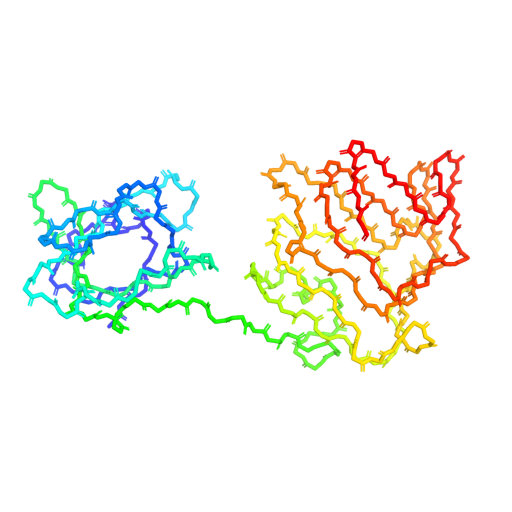A N 1
ATOM 1337 C CA . THR A 1 180 ? 8.268 -1.196 1.858 1.00 95.25 180 THR A CA 1
ATOM 1338 C C . THR A 1 180 ? 9.335 -2.089 1.229 1.00 95.25 180 THR A C 1
ATOM 1340 O O . THR A 1 180 ? 10.532 -1.933 1.492 1.00 95.25 180 THR A O 1
ATOM 1343 N N . ILE A 1 181 ? 8.903 -3.049 0.408 1.00 97.88 181 ILE A N 1
ATOM 1344 C CA . ILE A 1 181 ? 9.779 -4.092 -0.147 1.00 97.88 181 ILE A CA 1
ATOM 1345 C C . ILE A 1 181 ? 9.522 -4.264 -1.645 1.00 97.88 181 ILE A C 1
ATOM 1347 O O . ILE A 1 181 ? 8.370 -4.371 -2.057 1.00 97.88 181 ILE A O 1
ATOM 1351 N N . ILE A 1 182 ? 10.594 -4.376 -2.432 1.00 98.56 182 ILE A N 1
ATOM 1352 C CA . ILE A 1 182 ? 10.581 -4.980 -3.773 1.00 98.56 182 ILE A CA 1
ATOM 1353 C C . ILE A 1 182 ? 11.448 -6.242 -3.730 1.00 98.56 182 ILE A C 1
ATOM 1355 O O . ILE A 1 182 ? 12.626 -6.179 -3.366 1.00 98.56 182 ILE A O 1
ATOM 1359 N N . ASP A 1 183 ? 10.871 -7.393 -4.080 1.00 98.69 183 ASP A N 1
ATOM 1360 C CA . ASP A 1 183 ? 11.543 -8.692 -3.965 1.00 98.69 183 ASP A CA 1
ATOM 1361 C C . ASP A 1 183 ? 11.334 -9.595 -5.187 1.00 98.69 183 ASP A C 1
ATOM 1363 O O . ASP A 1 183 ? 10.202 -9.899 -5.566 1.00 98.69 183 ASP A O 1
ATOM 1367 N N . GLY A 1 184 ? 12.437 -10.083 -5.759 1.00 98.56 184 GLY A N 1
ATOM 1368 C CA . GLY A 1 184 ? 12.416 -11.216 -6.687 1.00 98.56 184 GLY A CA 1
ATOM 1369 C C . GLY A 1 184 ? 12.065 -10.887 -8.139 1.00 98.56 184 GLY A C 1
ATOM 1370 O O . GLY A 1 184 ? 11.591 -11.773 -8.847 1.00 98.56 184 GLY A O 1
ATOM 1371 N N . PHE A 1 185 ? 12.276 -9.653 -8.603 1.00 98.81 185 PHE A N 1
ATOM 1372 C CA . PHE A 1 185 ? 11.938 -9.244 -9.975 1.00 98.81 185 PHE A CA 1
ATOM 1373 C C . PHE A 1 185 ? 13.154 -9.131 -10.885 1.00 98.81 185 PHE A C 1
ATOM 1375 O O . PHE A 1 185 ? 14.264 -8.832 -10.448 1.00 98.81 185 PHE A O 1
ATOM 1382 N N . LYS A 1 186 ? 12.936 -9.280 -12.189 1.00 98.81 186 LYS A N 1
ATOM 1383 C CA . LYS A 1 186 ? 13.793 -8.654 -13.196 1.00 98.81 186 LYS A CA 1
ATOM 1384 C C . LYS A 1 186 ? 13.182 -7.341 -13.626 1.00 98.81 186 LYS A C 1
ATOM 1386 O O . LYS A 1 186 ?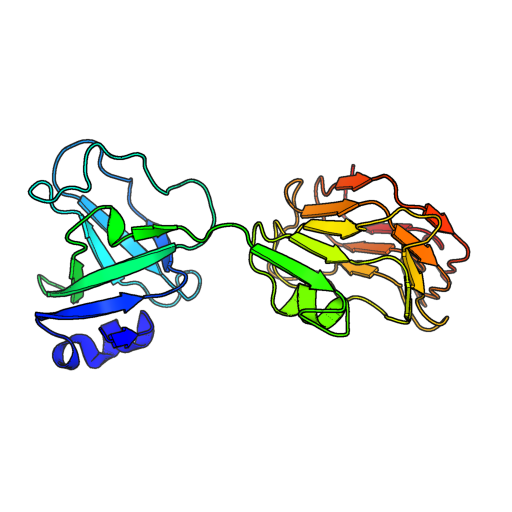 12.018 -7.304 -14.007 1.00 98.81 186 LYS A O 1
ATOM 1391 N N . ILE A 1 187 ? 13.985 -6.294 -13.602 1.00 98.81 187 ILE A N 1
ATOM 1392 C CA . ILE A 1 187 ? 13.606 -4.947 -14.005 1.00 98.81 187 ILE A CA 1
ATOM 1393 C C . ILE A 1 187 ? 14.445 -4.604 -15.225 1.00 98.81 187 ILE A C 1
ATOM 1395 O O . ILE A 1 187 ? 15.676 -4.535 -15.130 1.00 98.81 187 ILE A O 1
ATOM 1399 N N . THR A 1 188 ? 13.799 -4.448 -16.379 1.00 98.81 188 THR A N 1
ATOM 1400 C CA . THR A 1 188 ? 14.513 -4.355 -17.653 1.00 98.81 188 THR A CA 1
ATOM 1401 C C . THR A 1 188 ? 13.857 -3.433 -18.668 1.00 98.81 188 THR A C 1
ATOM 1403 O O . THR A 1 188 ? 12.693 -3.066 -18.532 1.00 98.81 188 THR A O 1
ATOM 1406 N N . ASN A 1 189 ? 14.627 -3.086 -19.702 1.00 98.38 189 ASN A N 1
ATOM 1407 C CA . ASN A 1 189 ? 14.186 -2.309 -20.852 1.00 98.38 189 ASN A CA 1
ATOM 1408 C C . ASN A 1 189 ? 13.531 -0.973 -20.463 1.00 98.38 189 ASN A C 1
ATOM 1410 O O . ASN A 1 189 ? 12.588 -0.522 -21.097 1.00 98.38 189 ASN A O 1
ATOM 1414 N N . GLY A 1 190 ? 14.002 -0.320 -19.406 1.00 98.19 190 GLY A N 1
ATOM 1415 C CA . GLY A 1 190 ? 13.630 1.055 -19.103 1.00 98.19 190 GLY A CA 1
ATOM 1416 C C . GLY A 1 190 ? 14.605 2.059 -19.718 1.00 98.19 190 GLY A C 1
ATOM 1417 O O . GLY A 1 190 ? 15.810 1.802 -19.831 1.00 98.19 190 GLY A O 1
ATOM 1418 N N . PHE A 1 191 ? 14.083 3.216 -20.121 1.00 97.25 191 PHE A N 1
ATOM 1419 C CA . PHE A 1 191 ? 14.863 4.307 -20.707 1.00 97.25 191 PHE A CA 1
ATOM 1420 C C . PHE A 1 191 ? 14.427 5.641 -20.104 1.00 97.25 191 PHE A C 1
ATOM 1422 O O . PHE A 1 191 ? 13.406 6.194 -20.492 1.00 97.25 191 PHE A O 1
ATOM 1429 N N . ALA A 1 192 ? 15.194 6.177 -19.158 1.00 95.06 192 ALA A N 1
ATOM 1430 C CA . ALA A 1 192 ? 14.871 7.453 -18.525 1.00 95.06 192 ALA A CA 1
ATOM 1431 C C . ALA A 1 192 ? 15.594 8.626 -19.200 1.00 95.06 192 ALA A C 1
ATOM 1433 O O . ALA A 1 192 ? 16.789 8.573 -19.502 1.00 95.06 192 ALA A O 1
ATOM 1434 N N . SER A 1 193 ? 14.893 9.745 -19.373 1.00 94.00 193 SER A N 1
ATOM 1435 C CA . SER A 1 193 ? 15.510 10.967 -19.894 1.00 94.00 193 SER A CA 1
ATOM 1436 C C . SER A 1 193 ? 16.451 11.630 -18.891 1.00 94.00 193 SER A C 1
ATOM 1438 O O . SER A 1 193 ? 17.288 12.412 -19.320 1.00 94.00 193 SER A O 1
ATOM 1440 N N . THR A 1 194 ? 16.335 11.334 -17.590 1.00 91.31 194 THR A N 1
ATOM 1441 C CA . THR A 1 194 ? 17.116 11.972 -16.518 1.00 91.31 194 THR A CA 1
ATOM 1442 C C . THR A 1 194 ? 17.645 10.978 -15.486 1.00 91.31 194 THR A C 1
ATOM 1444 O O . THR A 1 194 ? 18.861 10.830 -15.378 1.00 91.31 194 THR A O 1
ATOM 1447 N N . LYS A 1 195 ? 16.780 10.307 -14.718 1.00 91.62 195 LYS A N 1
ATOM 1448 C CA . LYS A 1 195 ? 17.154 9.482 -13.559 1.00 91.62 195 LYS A CA 1
ATOM 1449 C C . LYS A 1 195 ? 16.648 8.048 -13.703 1.00 91.62 195 LYS A C 1
ATOM 1451 O O . LYS A 1 195 ? 15.468 7.850 -13.932 1.00 91.62 195 LYS A O 1
ATOM 1456 N N . GLY A 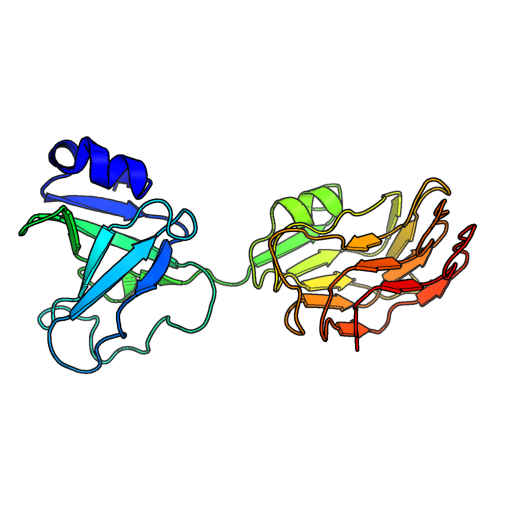1 196 ? 17.523 7.062 -13.491 1.00 93.31 196 GLY A N 1
ATOM 1457 C CA . GLY A 1 196 ? 17.116 5.695 -13.153 1.00 93.31 196 GLY A CA 1
ATOM 1458 C C . GLY A 1 196 ? 16.295 5.008 -14.239 1.00 93.31 196 GLY A C 1
ATOM 1459 O O . GLY A 1 196 ? 15.084 4.903 -14.103 1.00 93.31 196 GLY A O 1
ATOM 1460 N N . GLY A 1 197 ? 16.936 4.504 -15.295 1.00 96.75 197 GLY A N 1
ATOM 1461 C CA . GLY A 1 197 ? 16.232 3.760 -16.349 1.00 96.75 197 GLY A CA 1
ATOM 1462 C C . GLY A 1 197 ? 15.483 2.536 -15.817 1.00 96.75 197 GLY A C 1
ATOM 1463 O O . GLY A 1 197 ? 14.364 2.279 -16.227 1.00 96.75 197 GLY A O 1
ATOM 1464 N N . GLY A 1 198 ? 16.068 1.792 -14.879 1.00 98.31 198 GLY A N 1
ATOM 1465 C CA . GLY A 1 198 ? 15.381 0.694 -14.199 1.00 98.31 198 GLY A CA 1
ATOM 1466 C C . GLY A 1 198 ? 14.531 1.223 -13.051 1.00 98.31 198 GLY A C 1
ATOM 1467 O O . GLY A 1 198 ? 13.307 1.194 -13.114 1.00 98.31 198 GLY A O 1
ATOM 1468 N N . ILE A 1 199 ? 15.194 1.730 -12.012 1.00 98.12 199 ILE A N 1
ATOM 1469 C CA . ILE A 1 199 ? 14.550 2.219 -10.789 1.00 98.12 199 ILE A CA 1
ATOM 1470 C C . ILE A 1 199 ? 14.975 3.665 -10.513 1.00 98.12 199 ILE A C 1
ATOM 1472 O O . ILE A 1 199 ? 16.167 3.963 -10.397 1.00 98.12 199 ILE A O 1
ATOM 1476 N N . GLN A 1 200 ? 14.009 4.561 -10.354 1.00 97.00 200 GLN A N 1
ATOM 1477 C CA . GLN A 1 200 ? 14.217 5.911 -9.839 1.00 97.00 200 GLN A CA 1
ATOM 1478 C C . GLN A 1 200 ? 13.678 5.998 -8.410 1.00 97.00 200 GLN A C 1
ATOM 1480 O O . GLN A 1 200 ? 12.501 5.729 -8.183 1.00 97.00 200 GLN A O 1
ATOM 1485 N N . LEU A 1 201 ? 14.528 6.420 -7.473 1.00 95.19 201 LEU A N 1
ATOM 1486 C CA . LEU A 1 201 ? 14.168 6.686 -6.081 1.00 95.19 201 LEU A CA 1
ATOM 1487 C C . LEU A 1 201 ? 14.446 8.152 -5.743 1.00 95.19 201 LEU A C 1
ATOM 1489 O O . LEU A 1 201 ? 15.581 8.619 -5.902 1.00 95.19 201 LEU A O 1
ATOM 1493 N N . ASP A 1 202 ? 13.430 8.852 -5.250 1.00 92.25 202 ASP A N 1
ATOM 1494 C CA . ASP A 1 202 ? 13.529 10.198 -4.695 1.00 92.25 202 ASP A CA 1
ATOM 1495 C C . ASP A 1 202 ? 12.969 10.221 -3.265 1.00 92.25 202 ASP A C 1
ATOM 1497 O O . ASP A 1 202 ? 11.859 9.757 -3.014 1.00 92.25 202 ASP A O 1
ATOM 1501 N N . SER A 1 203 ? 13.761 10.729 -2.317 1.00 88.50 203 SER A N 1
ATOM 1502 C CA . SER A 1 203 ? 13.394 10.860 -0.896 1.00 88.50 203 SER A CA 1
ATOM 1503 C C . SER A 1 203 ? 12.961 9.554 -0.193 1.00 88.50 203 SER A C 1
ATOM 1505 O O . SER A 1 203 ? 12.146 9.563 0.729 1.00 88.50 203 SER A O 1
ATOM 1507 N N . VAL A 1 204 ? 13.542 8.414 -0.589 1.00 90.19 204 VAL A N 1
ATOM 1508 C CA . VAL A 1 204 ? 13.273 7.080 -0.021 1.00 90.19 204 VAL A CA 1
ATOM 1509 C C . VAL A 1 204 ? 14.326 6.693 1.015 1.00 90.19 204 VAL A C 1
ATOM 1511 O O . VAL A 1 204 ? 15.517 6.633 0.711 1.00 90.19 204 VAL A O 1
ATOM 1514 N N . SER A 1 205 ? 13.914 6.323 2.227 1.00 88.38 205 SER A N 1
ATOM 1515 C CA . SER A 1 205 ? 14.837 5.933 3.300 1.00 88.38 205 SER A CA 1
ATOM 1516 C C . SER A 1 205 ? 14.716 4.448 3.631 1.00 88.38 205 SER A C 1
ATOM 1518 O O . SER A 1 205 ? 13.640 3.965 3.915 1.00 88.38 205 SER A O 1
ATOM 1520 N N . ASN A 1 206 ? 15.803 3.685 3.634 1.00 89.94 206 ASN A N 1
ATOM 1521 C CA . ASN A 1 206 ? 15.861 2.303 4.134 1.00 89.94 206 ASN A CA 1
ATOM 1522 C C . ASN A 1 206 ? 14.938 1.253 3.476 1.00 89.94 206 ASN A C 1
ATOM 1524 O O . ASN A 1 206 ? 14.900 0.127 3.975 1.00 89.94 206 ASN A O 1
ATOM 1528 N N . MET A 1 207 ? 14.236 1.576 2.384 1.00 94.62 207 MET A N 1
ATOM 1529 C CA . MET A 1 207 ? 13.438 0.616 1.608 1.00 94.62 207 MET A CA 1
ATOM 1530 C C . MET A 1 207 ? 14.272 -0.604 1.218 1.00 94.62 207 MET A C 1
ATOM 1532 O O . MET A 1 207 ? 15.427 -0.442 0.827 1.00 94.62 207 MET A O 1
ATOM 1536 N N . LEU A 1 208 ? 13.684 -1.801 1.279 1.00 95.75 208 LEU A N 1
ATOM 1537 C CA . LEU A 1 208 ? 14.386 -3.036 0.934 1.00 95.75 208 LEU A CA 1
ATOM 1538 C C . LEU A 1 208 ? 14.172 -3.399 -0.540 1.00 95.75 208 LEU A C 1
ATOM 1540 O O . LEU A 1 208 ? 13.041 -3.662 -0.956 1.00 95.75 208 LEU A O 1
ATOM 1544 N N . ILE A 1 209 ? 15.255 -3.484 -1.313 1.00 97.06 209 ILE A N 1
ATOM 1545 C CA . ILE A 1 209 ? 15.241 -4.005 -2.688 1.00 97.06 209 ILE A CA 1
ATOM 1546 C C . ILE A 1 209 ? 16.156 -5.224 -2.740 1.00 97.06 209 ILE A C 1
ATOM 1548 O O . ILE A 1 209 ? 17.379 -5.108 -2.744 1.00 97.06 209 ILE A O 1
ATOM 1552 N N . LYS A 1 210 ? 15.569 -6.420 -2.799 1.00 97.62 210 LYS A N 1
ATOM 1553 C CA . LYS A 1 210 ? 16.324 -7.677 -2.686 1.00 97.62 210 LYS A CA 1
ATOM 1554 C C . LYS A 1 210 ? 15.930 -8.692 -3.750 1.00 97.62 210 LYS A C 1
ATOM 1556 O O . LYS A 1 210 ? 14.886 -8.577 -4.387 1.00 97.62 210 LYS A O 1
ATOM 1561 N N . ASN A 1 211 ? 16.829 -9.646 -4.000 1.00 97.94 211 ASN A N 1
ATOM 1562 C CA . ASN A 1 211 ? 16.693 -10.701 -5.018 1.00 97.94 211 ASN A CA 1
ATOM 1563 C C . ASN A 1 211 ? 16.267 -10.192 -6.412 1.00 97.94 211 ASN A C 1
ATOM 1565 O O . ASN A 1 211 ? 15.703 -10.937 -7.213 1.00 97.94 211 ASN A O 1
ATOM 1569 N N . THR A 1 212 ? 16.532 -8.917 -6.692 1.00 98.31 212 THR A N 1
ATOM 1570 C CA . THR A 1 212 ? 16.049 -8.211 -7.875 1.00 98.31 212 THR A CA 1
ATOM 1571 C C . THR A 1 212 ? 17.212 -7.994 -8.832 1.00 98.31 212 THR A C 1
ATOM 1573 O O . THR A 1 212 ? 18.269 -7.500 -8.440 1.00 98.31 212 THR A O 1
ATOM 1576 N N . LEU A 1 213 ? 17.023 -8.374 -10.093 1.00 98.50 213 LEU A N 1
ATOM 1577 C CA . LEU A 1 213 ? 17.992 -8.185 -11.166 1.00 98.50 213 LEU A CA 1
ATOM 1578 C C . LEU A 1 213 ? 17.614 -6.943 -11.973 1.00 98.50 213 LEU A C 1
ATOM 1580 O O . LEU A 1 213 ? 16.580 -6.922 -12.635 1.00 98.50 213 LEU A O 1
ATOM 1584 N N . VAL A 1 214 ? 18.462 -5.918 -11.943 1.00 98.38 214 VAL A N 1
ATOM 1585 C CA . VAL A 1 214 ? 18.263 -4.683 -12.712 1.00 98.38 214 VAL A CA 1
ATOM 1586 C C . VAL A 1 214 ? 19.243 -4.670 -13.882 1.00 98.38 214 VAL A C 1
ATOM 1588 O O . VAL A 1 214 ? 20.424 -4.377 -13.703 1.00 98.38 214 VAL A O 1
ATOM 1591 N N . GLU A 1 215 ? 18.769 -4.992 -15.086 1.00 97.94 215 GLU A N 1
ATOM 1592 C CA . GLU A 1 215 ? 19.622 -5.150 -16.273 1.00 97.94 215 GLU A CA 1
ATOM 1593 C C . GLU A 1 215 ? 18.995 -4.571 -17.545 1.00 97.94 215 GLU A C 1
ATOM 1595 O O . GLU A 1 215 ? 17.778 -4.474 -17.667 1.00 97.94 215 GLU A O 1
ATOM 1600 N N . ASN A 1 216 ? 19.832 -4.212 -18.521 1.00 97.94 216 ASN A N 1
ATOM 1601 C CA . ASN A 1 216 ? 19.411 -3.645 -19.811 1.00 97.94 216 ASN A CA 1
ATOM 1602 C C . ASN A 1 216 ? 18.510 -2.406 -19.676 1.00 97.94 216 ASN A C 1
ATOM 1604 O O . ASN A 1 216 ? 17.557 -2.226 -20.428 1.00 97.94 216 ASN A O 1
ATOM 1608 N N . ASN A 1 217 ? 18.835 -1.546 -18.711 1.00 98.31 217 ASN A N 1
ATOM 1609 C CA . ASN A 1 217 ? 18.176 -0.263 -18.506 1.00 98.31 217 ASN A CA 1
ATOM 1610 C C . ASN A 1 217 ? 19.147 0.879 -18.808 1.00 98.31 217 ASN A C 1
ATOM 1612 O O . ASN A 1 217 ? 20.345 0.780 -18.527 1.00 98.31 217 ASN A O 1
ATOM 1616 N N . SER A 1 218 ? 18.633 1.972 -19.363 1.00 97.44 218 SER A N 1
ATOM 1617 C CA . SER A 1 218 ? 19.430 3.115 -19.809 1.00 97.44 218 SER A CA 1
ATOM 1618 C C . SER A 1 218 ? 18.874 4.435 -19.281 1.00 97.44 218 SER A C 1
ATOM 1620 O O . SER A 1 218 ? 17.679 4.588 -19.056 1.00 97.44 218 SER A O 1
ATOM 1622 N N . SER A 1 219 ? 19.754 5.409 -19.070 1.00 96.94 219 SER A N 1
ATOM 1623 C CA . SER A 1 219 ? 19.384 6.773 -18.692 1.00 96.94 219 SER A CA 1
ATOM 1624 C C . SER A 1 219 ? 20.355 7.758 -19.330 1.00 96.94 219 SER A C 1
ATOM 1626 O O . SER A 1 219 ? 21.542 7.450 -19.450 1.00 96.94 219 SER A O 1
ATOM 1628 N N . SER A 1 220 ? 19.867 8.933 -19.726 1.00 95.62 220 SER A N 1
ATOM 1629 C CA . SER A 1 220 ? 20.703 9.952 -20.376 1.00 95.62 220 SER A CA 1
ATOM 1630 C C . SER A 1 220 ? 21.650 10.686 -19.419 1.00 95.62 220 SER A C 1
ATOM 1632 O O . SER A 1 220 ? 22.669 11.197 -19.877 1.00 95.62 220 SER A O 1
ATOM 1634 N N . PHE A 1 221 ? 21.344 10.760 -18.114 1.00 91.56 221 PHE A N 1
ATOM 1635 C CA . PHE A 1 221 ? 22.147 11.549 -17.160 1.00 91.56 221 PHE A CA 1
ATOM 1636 C C . PHE A 1 221 ? 22.551 10.778 -15.901 1.00 91.56 221 PHE A C 1
ATOM 1638 O O . PHE A 1 221 ? 23.736 10.723 -15.577 1.00 91.56 221 PHE A O 1
ATOM 1645 N N . TYR A 1 222 ? 21.602 10.175 -15.183 1.00 90.50 222 TYR A N 1
ATOM 1646 C CA . TYR A 1 222 ? 21.862 9.504 -13.907 1.00 90.50 222 TYR A CA 1
ATOM 1647 C C . TYR A 1 222 ? 21.451 8.037 -13.965 1.00 90.50 222 TYR A C 1
ATOM 1649 O O . TYR A 1 222 ? 20.288 7.750 -14.239 1.00 90.50 222 TYR A O 1
ATOM 1657 N N . GLY A 1 223 ? 22.407 7.145 -13.668 1.00 89.62 223 GLY A N 1
ATOM 1658 C CA . GLY A 1 223 ? 22.238 5.709 -13.402 1.00 89.62 223 GLY A CA 1
ATOM 1659 C C . GLY A 1 223 ? 21.263 4.965 -14.320 1.00 89.62 223 GLY A C 1
ATOM 1660 O O . GLY A 1 223 ? 20.059 5.000 -14.099 1.00 89.62 223 GLY A O 1
ATOM 1661 N N . GLY A 1 224 ? 21.764 4.219 -15.311 1.00 92.81 224 GLY A N 1
ATOM 1662 C CA . GLY A 1 224 ? 20.902 3.412 -16.188 1.00 92.81 224 GLY A CA 1
ATOM 1663 C C . GLY A 1 224 ? 20.097 2.352 -15.430 1.00 92.81 224 GLY A C 1
ATOM 1664 O O . GLY A 1 224 ? 18.894 2.248 -15.624 1.00 92.81 224 GLY A O 1
ATOM 1665 N N . GLY A 1 225 ? 20.738 1.623 -14.512 1.00 95.44 225 GLY A N 1
ATOM 1666 C CA . GLY A 1 225 ? 20.064 0.637 -13.664 1.00 95.44 225 GLY A CA 1
ATOM 1667 C C . GLY A 1 225 ? 19.199 1.281 -12.582 1.00 95.44 225 GLY A C 1
ATOM 1668 O O . GLY A 1 225 ? 17.985 1.115 -12.579 1.00 95.44 225 GLY A O 1
ATOM 1669 N N . MET A 1 226 ? 19.815 2.037 -11.676 1.00 96.19 226 MET A N 1
ATOM 1670 C CA . MET A 1 226 ? 19.123 2.669 -10.554 1.00 96.19 226 MET A CA 1
ATOM 1671 C C . MET A 1 226 ? 19.704 4.054 -10.267 1.00 96.19 226 MET A C 1
ATOM 1673 O O . MET A 1 226 ? 20.916 4.256 -10.373 1.00 96.19 226 MET A O 1
ATOM 1677 N N . SER A 1 227 ? 18.848 5.003 -9.894 1.00 96.00 227 SER A N 1
ATOM 1678 C CA . SER A 1 227 ? 19.239 6.330 -9.413 1.00 96.00 227 SER A CA 1
ATOM 1679 C C . SER A 1 227 ? 18.588 6.606 -8.062 1.00 96.00 227 SER A C 1
ATOM 1681 O O . SER A 1 227 ? 17.376 6.470 -7.927 1.00 96.00 227 SER A O 1
ATOM 1683 N N . CYS A 1 228 ? 19.403 7.007 -7.083 1.00 93.00 228 CYS A N 1
ATOM 1684 C CA . CYS A 1 228 ? 18.972 7.355 -5.731 1.00 93.00 228 CYS A CA 1
ATOM 1685 C C . CYS A 1 228 ? 19.225 8.847 -5.493 1.00 93.00 228 CYS A C 1
ATOM 1687 O O . CYS A 1 228 ? 20.379 9.279 -5.458 1.00 93.00 228 CYS A O 1
ATOM 1689 N N . PHE A 1 229 ? 18.167 9.635 -5.326 1.00 91.19 229 PHE A N 1
ATOM 1690 C CA . PHE A 1 229 ? 18.238 11.060 -5.009 1.00 91.19 229 PHE A CA 1
ATOM 1691 C C . PHE A 1 229 ? 17.638 11.298 -3.626 1.00 91.19 229 PHE A C 1
ATOM 1693 O O . PHE A 1 229 ? 16.541 10.828 -3.347 1.00 91.19 229 PHE A O 1
ATOM 1700 N N . TYR A 1 230 ? 18.406 11.915 -2.721 1.00 88.31 230 TYR A N 1
ATOM 1701 C CA . TYR A 1 230 ? 18.056 12.012 -1.293 1.00 88.31 230 TYR A CA 1
ATOM 1702 C C . TYR A 1 230 ? 17.551 10.686 -0.690 1.00 88.31 230 TYR A C 1
ATOM 1704 O O . TYR A 1 230 ? 16.684 10.679 0.176 1.00 88.31 230 TYR A O 1
ATOM 1712 N N . SER A 1 231 ? 18.091 9.562 -1.177 1.00 90.31 231 SER A N 1
ATOM 1713 C CA . SER A 1 231 ? 17.577 8.222 -0.897 1.00 90.31 231 SER A CA 1
ATOM 1714 C C . SER A 1 231 ? 18.675 7.273 -0.423 1.00 90.31 231 SER A C 1
ATOM 1716 O O . SER A 1 231 ? 19.820 7.368 -0.873 1.00 90.31 231 SER A O 1
ATOM 1718 N N . SER A 1 232 ? 18.316 6.328 0.443 1.00 88.75 232 SER A N 1
ATOM 1719 C CA . SER A 1 232 ? 19.214 5.319 1.019 1.00 88.75 232 SER A CA 1
ATOM 1720 C C . SER A 1 232 ? 18.532 3.941 1.131 1.00 88.75 232 SER A C 1
ATOM 1722 O O . SER A 1 232 ? 18.223 3.515 2.245 1.00 88.75 232 SER A O 1
ATOM 1724 N N . PRO A 1 233 ? 18.236 3.255 0.008 1.00 87.56 233 PRO A N 1
ATOM 1725 C CA . PRO A 1 233 ? 17.680 1.898 0.037 1.00 87.56 233 PRO A CA 1
ATOM 1726 C C . PRO A 1 233 ? 18.710 0.874 0.551 1.00 87.56 233 PRO A C 1
ATOM 1728 O O . PRO A 1 233 ? 19.916 1.131 0.482 1.00 87.56 233 PRO A O 1
ATOM 1731 N N . ASN A 1 234 ? 18.233 -0.282 1.023 1.00 84.44 234 ASN A N 1
ATOM 1732 C CA . ASN A 1 234 ? 19.041 -1.427 1.465 1.00 84.44 234 ASN A CA 1
ATOM 1733 C C . ASN A 1 234 ? 18.823 -2.666 0.591 1.00 84.44 234 ASN A C 1
ATOM 1735 O O . ASN A 1 234 ? 17.667 -2.912 0.173 1.00 84.44 234 ASN A O 1
#

Foldseek 3Di:
DAEDFLVRCQVPVVVQAQHKYKYFQKDFPDDDQDQAAKDWTWIHNPNVPGIATAIEHRVAAQHPDDPLNDDDGWMAIARWHDDPGIYGYGRYNVNTGRDDAEEAEPPPNPVAQQVSQVPGAAQHEDEYEFDEGQAQHEHDLHEQYEDEYPAAQVTAEQAPQLDAASYEYDHDRHEYACSYEYHGHEFENAEHAEFASHYEAARYEAHEYPRYHQDHAYYPHYDRRHGHHNYDYD

Secondary structure (DSSP, 8-state):
-EE--HHHHHHSGGGGTT-EEEEEEEEEEES---SSS-EEEEEESSTTSS-EEEEE-TTSBTBTBPP--SSS-EEEEEEEEESSSEEEE--BGGGEEEPPPPEEEETTT-SSHHHHHHHPPTT-EEEEPSEEEE--EE--S-SS-EEEESS-TTTEEEE-TTTS-SEEEE-SS----TT-EEES-EEE--EESSB-SSEEEES-BS-EEES-EEES-EESSB-SSEEEES-B--

InterPro domains:
  IPR011050 Pectin lyase fold/virulence factor [SSF51126] (107-231)
  IPR012334 Pectin lyase fold [G3DSA:2.160.20.10] (107-233)

pLDDT: mean 92.76, std 7.42, range [49.25, 98.88]

Organism: NCBI:txid408172

Sequence (234 aa):
LQIVTVANYVANGEDYESELIRINGASITSGTWPTSGSENLTISDDGGTSTVVMRIDSDMDIIGNPALLAAPPFDVQGIAGQYNDYQILPRYYTDLIQYQPQVVNVPTDYSTIQAALTAANATDTVLVQPGTYTENIIWPETNGIKLISAGDSSNTIIDGGGNTSVITIDLSSTTIDSNTIIDGFKITNGFASTKGGGIQLDSVSNMLIKNTLVENNSSSFYGGGMSCFYSSPN

Radius of gyration: 21.62 Å; chains: 1; bounding box: 51×35×57 Å